Protein AF-A0A838S1T3-F1 (afdb_monomer_lite)

Sequence (198 aa):
MNPYNGIKRSILRTRRLRGAVTAVATTAVLSVAGCDILEVSNPNNVSEEALVNPAAAAPLVNGLVASTTRAIAAILTSYSTASDELIWVGSRDAYNQLDLGGVGDPSNEFVDASFFYVAEARYLANNAIDRLVAFGFEEADADDDEKLLLARAYLYSAVIYTTIADQFDDFAFSNKTIPGENIGPANMVQLYDSAIAY

pLDDT: mean 86.59, std 13.74, range [47.12, 98.56]

Radius of gyration: 29.22 Å; chains: 1; bounding box: 58×73×81 Å

Secondary structure (DSSP, 8-state):
--THHHHHHHHHHHHHHHHHHHHHHHHHHHHHHTTTTT----TT---GGGGGSGGGHHHHHHHHHHHHHHHHHHHHHHHHHHTTT----SS-HHHHHHHTT----TT-HHHHHHHHHHHHHHHHHHHHHHHHHHTTTTSTTS-HHHHHHHHHHHHHHHHHHHHHHHH-S--B---SSSPPPB--GGGTTHHHHHHHH-

Foldseek 3Di:
DDPVVVVVVVVVVVVVVVVVVVVVVVVVVCVVCVPPVPPDDDVPDDDPVVLLDPVCLVVLLVVLVVLLVLLCVQQVLLVCLLPPNDPDDDDQVLSVCSVVNNLPDCVSPSNVVSVVSLLVSLLSLVVSLVSLVSVVLVPPPHDPVSVVSNVSSLQSNLSSLVVCLVRDQWDWNDNVPDTHDICHNVRSVVSNVSSVVD

Structure (mmCIF, N/CA/C/O backbone):
data_AF-A0A838S1T3-F1
#
_entry.id   AF-A0A838S1T3-F1
#
loop_
_atom_site.group_PDB
_atom_site.id
_atom_site.type_symbol
_atom_site.label_atom_id
_atom_site.label_alt_id
_atom_site.label_comp_id
_atom_site.label_asym_id
_atom_site.label_entity_id
_atom_site.label_seq_id
_atom_site.pdbx_PDB_ins_code
_atom_site.Cartn_x
_atom_site.Cartn_y
_atom_site.Cartn_z
_atom_site.occupancy
_atom_site.B_iso_or_equiv
_atom_site.auth_seq_id
_atom_site.auth_comp_id
_atom_site.auth_asym_id
_atom_site.auth_atom_id
_atom_site.pdbx_PDB_model_num
ATOM 1 N N . MET A 1 1 ? -38.173 57.381 -54.378 1.00 52.47 1 MET A N 1
ATOM 2 C CA . MET A 1 1 ? -37.084 56.497 -53.894 1.00 52.47 1 MET A CA 1
ATOM 3 C C . MET A 1 1 ? -36.125 57.331 -53.054 1.00 52.47 1 MET A C 1
ATOM 5 O O . MET A 1 1 ? -35.563 58.275 -53.585 1.00 52.47 1 MET A O 1
ATOM 9 N N . ASN A 1 2 ? -36.013 57.070 -51.747 1.00 47.12 2 ASN A N 1
ATOM 10 C CA . ASN A 1 2 ? -35.237 57.911 -50.825 1.00 47.12 2 ASN A CA 1
ATOM 11 C C . ASN A 1 2 ? -33.738 57.507 -50.835 1.00 47.12 2 ASN A C 1
ATOM 13 O O . ASN A 1 2 ? -33.427 56.392 -50.398 1.00 47.12 2 ASN A O 1
ATOM 17 N N . PRO A 1 3 ? -32.810 58.372 -51.298 1.00 54.97 3 PRO A N 1
ATOM 18 C CA . PRO A 1 3 ? -31.381 58.052 -51.423 1.00 54.97 3 PRO A CA 1
ATOM 19 C C . PRO A 1 3 ? -30.681 57.799 -50.074 1.00 54.97 3 PRO A C 1
ATOM 21 O O . PRO A 1 3 ? -29.617 57.180 -50.034 1.00 54.97 3 PRO A O 1
ATOM 24 N N . TYR A 1 4 ? -31.300 58.171 -48.949 1.00 52.91 4 TYR A N 1
ATOM 25 C CA . TYR A 1 4 ? -30.747 57.944 -47.609 1.00 52.91 4 TYR A CA 1
ATOM 26 C C . TYR A 1 4 ? -30.716 56.469 -47.164 1.00 52.91 4 TYR A C 1
ATOM 28 O O . TYR A 1 4 ? -29.964 56.121 -46.250 1.00 52.91 4 TYR A O 1
ATOM 36 N N . ASN A 1 5 ? -31.480 55.573 -47.802 1.00 53.91 5 ASN A N 1
ATOM 37 C CA . ASN A 1 5 ? -31.531 54.156 -47.411 1.00 53.91 5 ASN A CA 1
ATOM 38 C C . ASN A 1 5 ? -30.347 53.318 -47.935 1.00 53.91 5 ASN A C 1
ATOM 40 O O . ASN A 1 5 ? -29.997 52.310 -47.316 1.00 53.91 5 ASN A O 1
ATOM 44 N N . GLY A 1 6 ? -29.702 53.728 -49.034 1.00 56.56 6 GLY A N 1
ATOM 45 C CA . GLY A 1 6 ? -28.538 53.026 -49.596 1.00 56.56 6 GLY A CA 1
ATOM 46 C C . GLY A 1 6 ? -27.262 53.227 -48.771 1.00 56.56 6 GLY A C 1
ATOM 47 O O . GLY A 1 6 ? -26.536 52.271 -48.496 1.00 56.56 6 GLY A O 1
ATOM 48 N N . ILE A 1 7 ? -27.043 54.455 -48.291 1.00 55.88 7 ILE A N 1
ATOM 49 C CA . ILE A 1 7 ? -25.854 54.844 -47.516 1.00 55.88 7 ILE A CA 1
ATOM 50 C C . ILE A 1 7 ? -25.865 54.194 -46.123 1.00 55.88 7 ILE A C 1
ATOM 52 O O . ILE A 1 7 ? -24.857 53.645 -45.681 1.00 55.88 7 ILE A O 1
ATOM 56 N N . LYS A 1 8 ? -27.024 54.143 -45.448 1.00 51.25 8 LYS A N 1
ATOM 57 C CA . LYS A 1 8 ? -27.145 53.457 -44.147 1.00 51.25 8 LYS A CA 1
ATOM 58 C C . LYS A 1 8 ? -26.853 51.953 -44.252 1.00 51.25 8 LYS A C 1
ATOM 60 O O . LYS A 1 8 ? -26.202 51.398 -43.368 1.00 51.25 8 LYS A O 1
ATOM 65 N N . ARG A 1 9 ? -27.276 51.291 -45.340 1.00 55.03 9 ARG A N 1
ATOM 66 C CA . ARG A 1 9 ? -27.031 49.853 -45.568 1.00 55.03 9 ARG A CA 1
ATOM 67 C C . ARG A 1 9 ? -25.558 49.530 -45.852 1.00 55.03 9 ARG A C 1
ATOM 69 O O . ARG A 1 9 ? -25.090 48.493 -45.382 1.00 55.03 9 ARG A O 1
ATOM 76 N N . SER A 1 10 ? -24.818 50.390 -46.561 1.00 55.53 10 SER A N 1
ATOM 77 C CA . SER A 1 10 ? -23.388 50.153 -46.835 1.00 55.53 10 SER A CA 1
ATOM 78 C C . SER A 1 10 ? -22.515 50.344 -45.586 1.00 55.53 10 SER A C 1
ATOM 80 O O . SER A 1 10 ? -21.636 49.518 -45.331 1.00 55.53 10 SER A O 1
ATOM 82 N N . ILE A 1 11 ? -22.825 51.347 -44.753 1.00 56.28 11 ILE A N 1
ATOM 83 C CA . ILE A 1 11 ? -22.134 51.628 -43.480 1.00 56.28 11 ILE A CA 1
ATOM 84 C C . ILE A 1 11 ? -22.392 50.513 -42.451 1.00 56.28 11 ILE A C 1
ATOM 86 O O . ILE A 1 11 ? -21.481 50.078 -41.745 1.00 56.28 11 ILE A O 1
ATOM 90 N N . LEU A 1 12 ? -23.624 49.990 -42.386 1.00 54.97 12 LEU A N 1
ATOM 91 C CA . LEU A 1 12 ? -23.968 48.852 -41.522 1.00 54.97 12 LEU A CA 1
ATOM 92 C C . LEU A 1 12 ? -23.290 47.546 -41.971 1.00 54.97 12 LEU A C 1
ATOM 94 O O . LEU A 1 12 ? -22.854 46.772 -41.119 1.00 54.97 12 LEU A O 1
ATOM 98 N N . ARG A 1 13 ? -23.144 47.305 -43.284 1.00 56.38 13 ARG A N 1
ATOM 99 C CA . ARG A 1 13 ? -22.403 46.142 -43.814 1.00 56.38 13 ARG A CA 1
ATOM 100 C C . ARG A 1 13 ? -20.909 46.213 -43.504 1.00 56.38 13 ARG A C 1
ATOM 102 O O . ARG A 1 13 ? -20.350 45.223 -43.050 1.00 56.38 13 ARG A O 1
ATOM 109 N N . THR A 1 14 ? -20.274 47.370 -43.685 1.00 56.47 14 THR A N 1
ATOM 110 C CA . THR A 1 14 ? -18.841 47.552 -43.377 1.00 56.47 14 THR A CA 1
ATOM 111 C C . THR A 1 14 ? -18.550 47.467 -41.880 1.00 56.47 14 THR A C 1
ATOM 113 O O . THR A 1 14 ? -17.541 46.879 -41.500 1.00 56.47 14 THR A O 1
ATOM 116 N N . ARG A 1 15 ? -19.445 47.963 -41.010 1.00 56.78 15 ARG A N 1
ATOM 117 C CA . ARG A 1 15 ? -19.331 47.770 -39.552 1.00 56.78 15 ARG A CA 1
ATOM 118 C C . ARG A 1 15 ? -19.502 46.308 -39.126 1.00 56.78 15 ARG A C 1
ATOM 120 O O . ARG A 1 15 ? -18.748 45.855 -38.273 1.00 56.78 15 ARG A O 1
ATOM 127 N N . ARG A 1 16 ? -20.435 45.560 -39.731 1.00 57.25 16 ARG A N 1
ATOM 128 C CA . ARG A 1 16 ? -20.614 44.118 -39.463 1.00 57.25 16 ARG A CA 1
ATOM 129 C C . ARG A 1 16 ? -19.438 43.277 -39.964 1.00 57.25 16 ARG A C 1
ATOM 131 O O . ARG A 1 16 ? -19.004 42.396 -39.236 1.00 57.25 16 ARG A O 1
ATOM 138 N N . LEU A 1 17 ? -18.889 43.576 -41.146 1.00 59.84 17 LEU A N 1
ATOM 139 C CA . LEU A 1 17 ? -17.680 42.904 -41.640 1.00 59.84 17 LEU A CA 1
ATOM 140 C C . LEU A 1 17 ? -16.462 43.207 -40.765 1.00 59.84 17 LEU A C 1
ATOM 142 O O . LEU A 1 17 ? -15.738 42.287 -40.415 1.00 59.84 17 LEU A O 1
ATOM 146 N N . ARG A 1 18 ? -16.252 44.468 -40.365 1.00 59.84 18 ARG A N 1
ATOM 147 C CA . ARG A 1 18 ? -15.157 44.820 -39.449 1.00 59.84 18 ARG A CA 1
ATOM 148 C C . ARG A 1 18 ? -15.307 44.124 -38.097 1.00 59.84 18 ARG A C 1
ATOM 150 O O . ARG A 1 18 ? -14.347 43.523 -37.647 1.00 59.84 18 ARG A O 1
ATOM 157 N N . GLY A 1 19 ? -16.507 44.120 -37.510 1.00 60.25 19 GLY A N 1
ATOM 158 C CA . GLY A 1 19 ? -16.774 43.412 -36.254 1.00 60.25 19 GLY A CA 1
ATOM 159 C C . GLY A 1 19 ? -16.564 41.897 -36.349 1.00 60.25 19 GLY A C 1
ATOM 160 O O . GLY A 1 19 ? -15.980 41.314 -35.445 1.00 60.25 19 GLY A O 1
ATOM 161 N N . ALA A 1 20 ? -16.970 41.270 -37.458 1.00 63.12 20 ALA A N 1
ATOM 162 C CA . ALA A 1 20 ? -16.739 39.845 -37.695 1.00 63.12 20 ALA A CA 1
ATOM 163 C C . ALA A 1 20 ? -15.247 39.522 -37.882 1.00 63.12 20 ALA A C 1
ATOM 165 O O . ALA A 1 20 ? -14.764 38.546 -37.322 1.00 63.12 20 ALA A O 1
ATOM 166 N N . VAL A 1 21 ? -14.500 40.361 -38.606 1.00 68.88 21 VAL A N 1
ATOM 167 C CA . VAL A 1 21 ? -13.049 40.192 -38.792 1.00 68.88 21 VAL A CA 1
ATOM 168 C C . VAL A 1 21 ? -12.298 40.372 -37.474 1.00 68.88 21 VAL A C 1
ATOM 170 O O . VAL A 1 21 ? -11.415 39.577 -37.174 1.00 68.88 21 VAL A O 1
ATOM 173 N N . THR A 1 22 ? -12.661 41.366 -36.657 1.00 67.69 22 THR A N 1
ATOM 174 C CA . THR A 1 22 ? -12.046 41.552 -35.336 1.00 67.69 22 THR A CA 1
ATOM 175 C C . THR A 1 22 ? -12.384 40.394 -34.400 1.00 67.69 22 THR A C 1
ATOM 177 O O . THR A 1 22 ? -11.491 39.902 -33.728 1.00 67.69 22 THR A O 1
ATOM 180 N N . ALA A 1 23 ? -13.627 39.900 -34.399 1.00 68.38 23 ALA A N 1
ATOM 181 C CA . ALA A 1 23 ? -14.009 38.744 -33.589 1.00 68.38 23 ALA A CA 1
ATOM 182 C C . ALA A 1 23 ? -13.232 37.480 -33.990 1.00 68.38 23 ALA A C 1
ATOM 184 O O . ALA A 1 23 ? -12.642 36.840 -33.129 1.00 68.38 23 ALA A O 1
ATOM 185 N N . VAL A 1 24 ? -13.155 37.169 -35.289 1.00 71.94 24 VAL A N 1
ATOM 186 C CA . VAL A 1 24 ? -12.403 36.008 -35.794 1.00 71.94 24 VAL A CA 1
ATOM 187 C C . VAL A 1 24 ? -10.910 36.133 -35.486 1.00 71.94 24 VAL A C 1
ATOM 189 O O . VAL A 1 24 ? -10.297 35.156 -35.069 1.00 71.94 24 VAL A O 1
ATOM 192 N N . ALA A 1 25 ? -10.328 37.326 -35.632 1.00 70.62 25 ALA A N 1
ATOM 193 C CA . ALA A 1 25 ? -8.924 37.560 -35.305 1.00 70.62 25 ALA A CA 1
ATOM 194 C C . ALA A 1 25 ? -8.645 37.391 -33.803 1.00 70.62 25 ALA A C 1
ATOM 196 O O . ALA A 1 25 ? -7.676 36.733 -33.439 1.00 70.62 25 ALA A O 1
ATOM 197 N N . THR A 1 26 ? -9.504 37.917 -32.926 1.00 68.75 26 THR A N 1
ATOM 198 C CA . THR A 1 26 ? -9.345 37.755 -31.473 1.00 68.75 26 THR A CA 1
ATOM 199 C C . THR A 1 26 ? -9.515 36.297 -31.046 1.00 68.75 26 THR A C 1
ATOM 201 O O . THR A 1 26 ? -8.733 35.814 -30.232 1.00 68.75 26 THR A O 1
ATOM 204 N N . THR A 1 27 ? -10.481 35.567 -31.615 1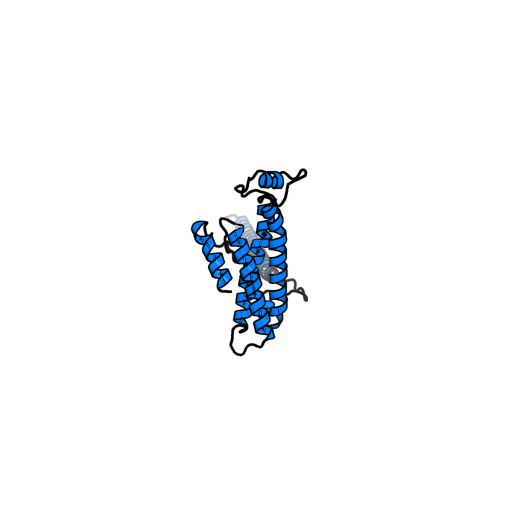.00 67.50 27 THR A N 1
ATOM 205 C CA . THR A 1 27 ? -10.652 34.132 -31.339 1.00 67.50 27 THR A CA 1
ATOM 206 C C . THR A 1 27 ? -9.445 33.330 -31.820 1.00 67.50 27 THR A C 1
ATOM 208 O O . THR A 1 27 ? -8.953 32.507 -31.060 1.00 67.50 27 THR A O 1
ATOM 211 N N . ALA A 1 28 ? -8.918 33.621 -33.015 1.00 67.62 28 ALA A N 1
ATOM 212 C CA . ALA A 1 28 ? -7.729 32.961 -33.555 1.00 67.62 28 ALA A CA 1
ATOM 213 C C . ALA A 1 28 ? -6.481 33.203 -32.686 1.00 67.62 28 ALA A C 1
ATOM 215 O O . ALA A 1 28 ? -5.744 32.265 -32.385 1.00 67.62 28 ALA A O 1
ATOM 216 N N . VAL A 1 29 ? -6.270 34.443 -32.230 1.00 67.56 29 VAL A N 1
ATOM 217 C CA . VAL A 1 29 ? -5.150 34.802 -31.344 1.00 67.56 29 VAL A CA 1
ATOM 218 C C . VAL A 1 29 ? -5.277 34.116 -29.980 1.00 67.56 29 VAL A C 1
ATOM 220 O O . VAL A 1 29 ? -4.286 33.591 -29.483 1.00 67.56 29 VAL A O 1
ATOM 223 N N . LEU A 1 30 ? -6.481 34.046 -29.400 1.00 64.56 30 LEU A N 1
ATOM 224 C CA . LEU A 1 30 ? -6.711 33.343 -28.131 1.00 64.56 30 LEU A CA 1
ATOM 225 C C . LEU A 1 30 ? -6.548 31.821 -28.260 1.00 64.56 30 LEU A C 1
ATOM 227 O O . LEU A 1 30 ? -6.018 31.196 -27.347 1.00 64.56 30 LEU A O 1
ATOM 231 N N . SER A 1 31 ? -6.940 31.224 -29.390 1.00 65.31 31 SER A N 1
ATOM 232 C CA . SER A 1 31 ? -6.737 29.788 -29.630 1.00 65.31 31 SER A CA 1
ATOM 233 C C . SER A 1 31 ? -5.271 29.411 -29.861 1.00 65.31 31 SER A C 1
ATOM 235 O O . SER A 1 31 ? -4.867 28.319 -29.478 1.00 65.31 31 SER A O 1
ATOM 237 N N . VAL A 1 32 ? -4.458 30.304 -30.441 1.00 64.94 32 VAL A N 1
ATOM 238 C CA . VAL A 1 32 ? -3.021 30.050 -30.664 1.00 64.94 32 VAL A CA 1
ATOM 239 C C . VAL A 1 32 ? -2.193 30.356 -29.411 1.00 64.94 32 VAL A C 1
ATOM 241 O O . VAL A 1 32 ? -1.258 29.626 -29.112 1.00 64.94 32 VAL A O 1
ATOM 244 N N . ALA A 1 33 ? -2.555 31.381 -28.632 1.00 61.91 33 ALA A N 1
ATOM 245 C CA . ALA A 1 33 ?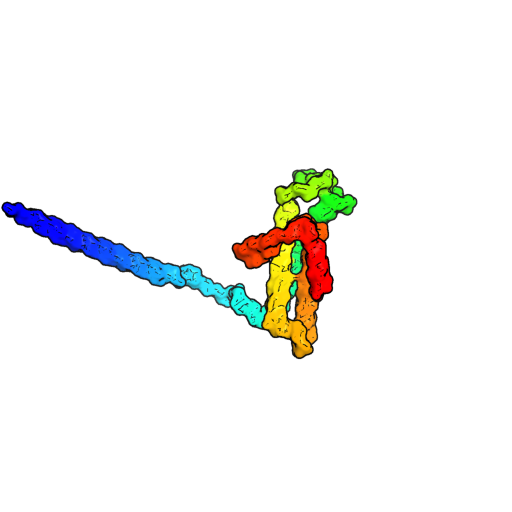 -1.863 31.709 -27.382 1.00 61.91 33 ALA A CA 1
ATOM 246 C C . ALA A 1 33 ? -2.192 30.747 -26.222 1.00 61.91 33 ALA A C 1
ATOM 248 O O . ALA A 1 33 ? -1.444 30.684 -25.252 1.00 61.91 33 ALA A O 1
ATOM 249 N N . GLY A 1 34 ? -3.303 30.007 -26.301 1.00 59.28 34 GLY A N 1
ATOM 250 C CA . GLY A 1 34 ? -3.745 29.102 -25.237 1.00 59.28 34 GLY A CA 1
ATOM 251 C C . GLY A 1 34 ? -3.003 27.765 -25.153 1.00 59.28 34 GLY A C 1
ATOM 252 O O . GLY A 1 34 ? -3.148 27.086 -24.144 1.00 59.28 34 GLY A O 1
ATOM 253 N N . CYS A 1 35 ? -2.229 27.379 -26.174 1.00 65.69 35 CYS A N 1
ATOM 254 C CA . CYS A 1 35 ? -1.599 26.052 -26.212 1.00 65.69 35 CYS A CA 1
ATOM 255 C C . CYS A 1 35 ? -0.277 25.957 -25.432 1.00 65.69 35 CYS A C 1
ATOM 257 O O . CYS A 1 35 ? 0.133 24.850 -25.130 1.00 65.69 35 CYS A O 1
ATOM 259 N N . ASP A 1 36 ? 0.364 27.081 -25.090 1.00 64.38 36 ASP A N 1
ATOM 260 C CA . ASP A 1 36 ? 1.735 27.081 -24.534 1.00 64.38 36 ASP A CA 1
ATOM 261 C C . ASP A 1 36 ? 1.906 28.034 -23.328 1.00 64.38 36 ASP A C 1
ATOM 263 O O . ASP A 1 36 ? 2.921 28.047 -22.642 1.00 64.38 36 ASP A O 1
ATOM 267 N N . ILE A 1 37 ? 0.898 28.864 -23.019 1.00 67.12 37 ILE A N 1
ATOM 268 C CA . ILE A 1 37 ? 0.991 29.869 -21.939 1.00 67.12 37 ILE A CA 1
ATOM 269 C C . ILE A 1 37 ? 0.925 29.260 -20.527 1.00 67.12 37 ILE A C 1
ATOM 271 O O . ILE A 1 37 ? 1.267 29.929 -19.553 1.00 67.12 37 ILE A O 1
ATOM 275 N N . LEU A 1 38 ? 0.466 28.010 -20.414 1.00 71.56 38 LEU A N 1
ATOM 276 C CA . LEU A 1 38 ? 0.369 27.270 -19.152 1.00 71.56 38 LEU A CA 1
ATOM 277 C C . LEU A 1 38 ? 1.385 26.120 -19.051 1.00 71.56 38 LEU A C 1
ATOM 279 O O . LEU A 1 38 ? 1.471 25.497 -17.993 1.00 71.56 38 LEU A O 1
ATOM 283 N N . GLU A 1 39 ? 2.169 25.850 -20.101 1.00 68.69 39 GLU A N 1
ATOM 284 C CA . GLU A 1 39 ? 3.244 24.857 -20.053 1.00 68.69 39 GLU A CA 1
ATOM 285 C C . GLU A 1 39 ? 4.488 25.475 -19.404 1.00 68.69 39 GLU A C 1
ATOM 287 O O . GLU A 1 39 ? 5.356 26.075 -20.036 1.00 68.69 39 GLU A O 1
ATOM 292 N N . VAL A 1 40 ? 4.563 25.366 -18.078 1.00 72.94 40 VAL A N 1
ATOM 293 C CA . VAL A 1 40 ? 5.727 25.814 -17.310 1.00 72.94 40 VAL A CA 1
ATOM 294 C C . VAL A 1 40 ? 6.715 24.658 -17.191 1.00 72.94 40 VAL A C 1
ATOM 296 O O . VAL A 1 40 ? 6.498 23.713 -16.433 1.00 72.94 40 VAL A O 1
ATOM 299 N N . SER A 1 41 ? 7.835 24.748 -17.910 1.00 74.00 41 SER A N 1
ATOM 300 C CA . SER A 1 41 ? 8.937 23.790 -17.789 1.00 74.00 41 SER A CA 1
ATOM 301 C C . SER A 1 41 ? 9.641 23.960 -16.441 1.00 74.00 41 SER A C 1
ATOM 303 O O . SER A 1 41 ? 10.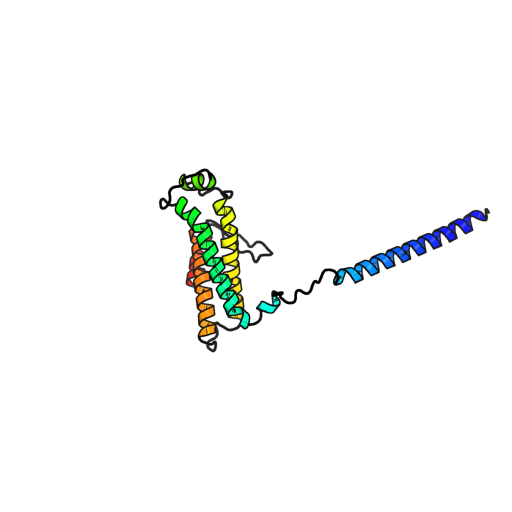501 24.828 -16.279 1.00 74.00 4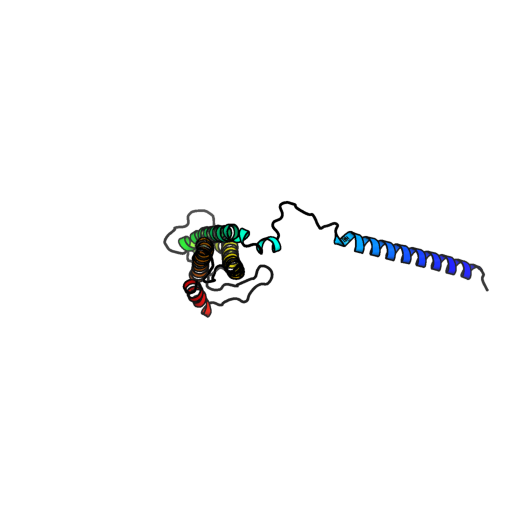1 SER A O 1
ATOM 305 N N . ASN A 1 42 ? 9.303 23.115 -15.468 1.00 74.94 42 ASN A N 1
ATOM 306 C CA . ASN A 1 42 ? 10.101 22.961 -14.258 1.00 74.94 42 ASN A CA 1
ATOM 307 C C . ASN A 1 42 ? 11.306 22.047 -14.572 1.00 74.94 42 ASN A C 1
ATOM 309 O O . ASN A 1 42 ? 11.106 20.855 -14.805 1.00 74.94 42 ASN A O 1
ATOM 313 N N . PRO A 1 43 ? 12.552 22.557 -14.555 1.00 75.12 43 PRO A N 1
ATOM 314 C CA . PRO A 1 43 ? 13.738 21.759 -14.878 1.00 75.12 43 PRO A CA 1
ATOM 315 C C . PRO A 1 43 ? 14.010 20.623 -13.877 1.00 75.12 43 PRO A C 1
ATOM 317 O O . PRO A 1 43 ? 14.770 19.716 -14.193 1.00 75.12 43 PRO A O 1
ATOM 320 N N . ASN A 1 44 ? 13.384 20.651 -12.696 1.00 77.88 44 ASN A N 1
ATOM 321 C CA . ASN A 1 44 ? 13.446 19.584 -11.694 1.00 77.88 44 ASN A CA 1
ATOM 322 C C . ASN A 1 44 ? 12.165 18.730 -11.669 1.00 77.88 44 ASN A C 1
ATOM 324 O O . ASN A 1 44 ? 11.894 18.058 -10.673 1.00 77.88 44 ASN A O 1
ATOM 328 N N . ASN A 1 45 ? 11.328 18.800 -12.709 1.00 80.56 45 ASN A N 1
ATOM 329 C CA . ASN A 1 45 ? 10.125 17.985 -12.781 1.00 80.56 45 ASN A CA 1
ATOM 330 C C . ASN A 1 45 ? 10.494 16.530 -13.071 1.00 80.56 45 ASN A C 1
ATOM 332 O O . ASN A 1 45 ? 11.143 16.240 -14.073 1.00 80.56 45 ASN A O 1
ATOM 336 N N . VAL A 1 46 ? 10.033 15.617 -12.223 1.00 80.62 46 VAL A N 1
ATOM 337 C CA . VAL A 1 46 ? 10.056 14.185 -12.523 1.00 80.62 46 VAL A CA 1
ATOM 338 C C . VAL A 1 46 ? 8.691 13.853 -13.105 1.00 80.62 46 VAL A C 1
ATOM 340 O O . VAL A 1 46 ? 7.710 13.762 -12.370 1.00 80.62 46 VAL A O 1
ATOM 343 N N . SER A 1 47 ? 8.617 13.766 -14.431 1.00 83.88 47 SER A N 1
ATOM 344 C CA . SER A 1 47 ? 7.377 13.418 -15.121 1.00 83.88 47 SER A CA 1
ATOM 345 C C . SER A 1 47 ? 7.124 11.907 -15.078 1.00 83.88 47 SER A C 1
ATOM 347 O O . SER A 1 47 ? 8.034 11.121 -14.804 1.00 83.88 47 SER A O 1
ATOM 349 N N . GLU A 1 48 ? 5.892 11.481 -15.361 1.00 83.12 48 GLU A N 1
ATOM 350 C CA . GLU A 1 48 ? 5.531 10.055 -15.378 1.00 83.12 48 GLU A CA 1
ATOM 351 C C . GLU A 1 48 ? 6.335 9.286 -16.442 1.00 83.12 48 GLU A C 1
ATOM 353 O O . GLU A 1 48 ? 6.690 8.121 -16.253 1.00 83.12 48 GLU A O 1
ATOM 358 N N . GLU A 1 49 ? 6.690 9.959 -17.540 1.00 83.81 49 GLU A N 1
ATOM 359 C CA . GLU A 1 49 ? 7.535 9.416 -18.603 1.00 83.81 49 GLU A CA 1
ATOM 360 C C . GLU A 1 49 ? 8.974 9.198 -18.128 1.00 83.81 49 GLU A C 1
ATOM 362 O O . GLU A 1 49 ? 9.625 8.265 -18.582 1.00 83.81 49 GLU A O 1
ATOM 367 N N . ALA A 1 50 ? 9.482 9.997 -17.184 1.00 82.19 50 ALA A N 1
ATOM 368 C CA . ALA A 1 50 ? 10.813 9.779 -16.616 1.00 82.19 50 ALA A CA 1
ATOM 369 C C . ALA A 1 50 ? 10.890 8.475 -15.797 1.00 82.19 50 ALA A C 1
ATOM 371 O O . ALA A 1 50 ? 11.973 7.916 -15.619 1.00 82.19 50 ALA A O 1
ATOM 372 N N . LEU A 1 51 ? 9.744 7.958 -15.341 1.00 84.75 51 LEU A N 1
ATOM 373 C CA . LEU A 1 51 ? 9.647 6.721 -14.566 1.00 84.75 51 LEU A CA 1
ATOM 374 C C . LEU A 1 51 ? 9.699 5.449 -15.431 1.00 84.75 51 LEU A C 1
ATOM 376 O O . LEU A 1 51 ? 9.558 4.359 -14.886 1.00 84.75 51 LEU A O 1
ATOM 380 N N . VAL A 1 52 ? 9.878 5.552 -16.755 1.00 90.00 52 VAL A N 1
ATOM 381 C CA . VAL A 1 52 ? 10.112 4.385 -17.639 1.00 90.00 52 VAL A CA 1
ATOM 382 C C . VAL A 1 52 ? 11.589 3.973 -17.708 1.00 90.00 52 VAL A C 1
ATOM 384 O O . VAL A 1 52 ? 11.941 3.035 -18.416 1.00 90.00 52 VAL A O 1
ATOM 387 N N . ASN A 1 53 ? 12.468 4.682 -16.998 1.00 90.44 53 ASN A N 1
ATOM 388 C CA . ASN A 1 53 ? 13.888 4.366 -16.914 1.00 90.44 53 ASN A CA 1
ATOM 389 C C . ASN A 1 53 ? 14.157 3.415 -15.727 1.00 90.44 53 ASN A C 1
ATOM 391 O O . ASN A 1 53 ? 13.781 3.771 -14.605 1.00 90.44 53 ASN A O 1
ATOM 395 N N . PRO A 1 54 ? 14.875 2.287 -15.915 1.00 93.25 54 PRO A N 1
ATOM 396 C CA . PRO A 1 54 ? 15.258 1.381 -14.826 1.00 93.25 54 PRO A CA 1
ATOM 397 C C . PRO A 1 54 ? 15.983 2.057 -13.651 1.00 93.25 54 PRO A C 1
ATOM 399 O O . PRO A 1 54 ? 15.847 1.627 -12.508 1.00 93.25 54 PRO A O 1
ATOM 402 N N . ALA A 1 55 ? 16.673 3.182 -13.876 1.00 91.94 55 ALA A N 1
ATOM 403 C CA . ALA A 1 55 ? 17.290 3.978 -12.810 1.00 91.94 55 ALA A CA 1
ATOM 404 C C . ALA A 1 55 ? 16.281 4.501 -11.760 1.00 91.94 55 ALA A C 1
ATOM 406 O O . ALA A 1 55 ? 16.673 4.868 -10.651 1.00 91.94 55 ALA A O 1
ATOM 407 N N . ALA A 1 56 ? 14.984 4.533 -12.084 1.00 93.25 56 ALA A N 1
ATOM 408 C CA . ALA A 1 56 ? 13.917 4.899 -11.158 1.00 93.25 56 ALA A CA 1
ATOM 409 C C . ALA A 1 56 ? 13.503 3.755 -10.212 1.00 93.25 56 ALA A C 1
ATOM 411 O O . ALA A 1 56 ? 12.790 4.018 -9.243 1.00 93.25 56 ALA A O 1
ATOM 412 N N . ALA A 1 57 ? 13.948 2.512 -10.439 1.00 96.00 57 ALA A N 1
ATOM 413 C CA . ALA A 1 57 ? 13.488 1.343 -9.687 1.00 96.00 57 ALA A CA 1
ATOM 414 C C . ALA A 1 57 ? 13.742 1.465 -8.176 1.00 96.00 57 ALA A C 1
ATOM 416 O O . ALA A 1 57 ? 12.815 1.329 -7.378 1.00 96.00 57 ALA A O 1
ATOM 417 N N . ALA A 1 58 ? 14.967 1.799 -7.758 1.00 96.69 58 ALA A N 1
ATOM 418 C CA . ALA A 1 58 ? 15.285 1.927 -6.334 1.00 96.69 58 ALA A CA 1
ATOM 419 C C . ALA A 1 58 ? 14.476 3.042 -5.625 1.00 96.69 58 ALA A C 1
ATOM 421 O O . ALA A 1 58 ? 13.902 2.774 -4.564 1.00 96.69 58 ALA A O 1
ATOM 422 N N . PRO A 1 59 ? 14.357 4.269 -6.174 1.00 95.50 59 PRO A N 1
ATOM 423 C CA . PRO A 1 59 ? 13.438 5.278 -5.646 1.00 95.50 59 PRO A CA 1
ATOM 424 C C . PRO A 1 59 ? 11.973 4.827 -5.579 1.00 95.50 59 PRO A C 1
ATOM 426 O O . PRO A 1 59 ? 11.318 5.097 -4.573 1.00 95.50 59 PRO A O 1
ATOM 429 N N . LEU A 1 60 ? 11.467 4.120 -6.598 1.00 95.94 60 LEU A N 1
ATOM 430 C CA . LEU A 1 60 ? 10.092 3.603 -6.621 1.00 95.94 60 LEU A CA 1
ATOM 431 C C . LEU A 1 60 ? 9.848 2.609 -5.480 1.00 95.94 60 LEU A C 1
ATOM 433 O O . LEU A 1 60 ? 8.898 2.773 -4.714 1.00 95.94 60 LEU A O 1
ATOM 437 N N . VAL A 1 61 ? 10.743 1.632 -5.310 1.00 98.06 61 VAL A N 1
ATOM 438 C CA . VAL A 1 61 ? 10.651 0.637 -4.229 1.00 98.06 61 VAL A CA 1
ATOM 439 C C . VAL A 1 61 ? 10.763 1.303 -2.858 1.00 98.06 61 VAL A C 1
ATOM 441 O O . VAL A 1 61 ? 10.000 0.984 -1.950 1.00 98.06 61 VAL A O 1
ATOM 444 N N . ASN A 1 62 ? 11.658 2.278 -2.686 1.00 98.00 62 ASN A N 1
ATOM 445 C CA . ASN A 1 62 ? 11.750 3.024 -1.428 1.00 98.00 62 ASN A CA 1
ATOM 446 C C . ASN A 1 62 ? 10.484 3.853 -1.147 1.00 98.00 62 ASN A C 1
ATOM 448 O O . ASN A 1 62 ? 10.058 3.942 0.005 1.00 98.00 62 ASN A O 1
ATOM 452 N N . GLY A 1 63 ? 9.857 4.415 -2.184 1.00 97.44 63 GLY A N 1
ATOM 453 C CA . GLY A 1 63 ? 8.562 5.088 -2.083 1.00 97.44 63 GLY A CA 1
ATOM 454 C C . GLY A 1 63 ? 7.450 4.140 -1.632 1.00 97.44 63 GLY A C 1
ATOM 455 O O . GLY A 1 63 ? 6.703 4.471 -0.712 1.00 97.44 63 GLY A O 1
ATOM 456 N N . LEU A 1 64 ? 7.390 2.931 -2.200 1.00 98.31 64 LEU A N 1
ATOM 457 C CA . LEU A 1 64 ? 6.468 1.876 -1.769 1.00 98.31 64 LEU A CA 1
ATOM 458 C C . LEU A 1 64 ? 6.676 1.506 -0.293 1.00 98.31 64 LEU A C 1
ATOM 460 O O . LEU A 1 64 ? 5.716 1.461 0.476 1.00 98.31 64 LEU A O 1
ATOM 464 N N . VAL A 1 65 ? 7.924 1.289 0.125 1.00 98.38 65 VAL A N 1
ATOM 465 C CA . VAL A 1 65 ? 8.270 0.958 1.517 1.00 98.38 65 VAL A CA 1
ATOM 466 C C . VAL A 1 65 ? 7.806 2.056 2.474 1.00 98.38 65 VAL A C 1
ATOM 468 O O . VAL A 1 65 ? 7.174 1.772 3.495 1.00 98.38 65 VAL A O 1
ATOM 471 N N . ALA A 1 66 ? 8.095 3.316 2.143 1.00 98.50 66 ALA A N 1
ATOM 472 C CA . ALA A 1 66 ? 7.712 4.461 2.959 1.00 98.50 66 ALA A CA 1
ATOM 473 C C . ALA A 1 66 ? 6.185 4.605 3.051 1.00 98.50 66 ALA A C 1
ATOM 475 O O . ALA A 1 66 ? 5.646 4.777 4.145 1.00 98.50 66 ALA A O 1
ATOM 476 N N . SER A 1 67 ? 5.480 4.481 1.924 1.00 98.31 67 SER A N 1
ATOM 477 C CA . SER A 1 67 ? 4.019 4.571 1.891 1.00 98.31 67 SER A CA 1
ATOM 478 C C . SER A 1 67 ? 3.346 3.426 2.635 1.00 98.31 67 SER A C 1
ATOM 480 O O . SER A 1 67 ? 2.430 3.683 3.408 1.00 98.31 67 SER A O 1
ATOM 482 N N . THR A 1 68 ? 3.844 2.197 2.497 1.00 98.25 68 THR A N 1
ATOM 483 C CA . THR A 1 68 ? 3.337 1.035 3.245 1.00 98.25 68 THR A CA 1
ATOM 484 C C . THR A 1 68 ? 3.535 1.218 4.746 1.00 98.25 68 THR A C 1
ATOM 486 O O . THR A 1 68 ? 2.603 1.045 5.524 1.00 98.25 68 THR A O 1
ATOM 489 N N . THR A 1 69 ? 4.723 1.662 5.166 1.00 97.88 69 THR A N 1
ATOM 490 C CA . THR A 1 69 ? 5.013 1.919 6.586 1.00 97.88 69 THR A CA 1
ATOM 491 C C . THR A 1 69 ? 4.093 3.001 7.158 1.00 97.88 69 THR A C 1
ATOM 493 O O . THR A 1 69 ? 3.566 2.851 8.258 1.00 97.88 69 THR A O 1
ATOM 496 N N . ARG A 1 70 ? 3.854 4.079 6.401 1.00 97.62 70 ARG A N 1
ATOM 497 C CA . ARG A 1 70 ? 2.925 5.149 6.788 1.00 97.62 70 ARG A CA 1
ATOM 498 C C . ARG A 1 70 ? 1.479 4.658 6.864 1.00 97.62 70 ARG A C 1
ATOM 500 O O . ARG A 1 70 ? 0.783 5.037 7.798 1.00 97.62 70 ARG A O 1
ATOM 507 N N . ALA A 1 71 ? 1.041 3.828 5.918 1.00 97.19 71 ALA A N 1
ATOM 508 C CA . ALA A 1 71 ? -0.301 3.252 5.914 1.00 97.19 71 ALA A CA 1
ATOM 509 C C . ALA A 1 71 ? -0.556 2.410 7.169 1.00 97.19 71 ALA A C 1
ATOM 511 O O . ALA A 1 71 ? -1.549 2.630 7.859 1.00 97.19 71 ALA A O 1
ATOM 512 N N . ILE A 1 72 ? 0.382 1.520 7.508 1.00 96.56 72 ILE A N 1
ATOM 513 C CA . ILE A 1 72 ? 0.301 0.693 8.718 1.00 96.56 72 ILE A CA 1
ATOM 514 C C . ILE A 1 72 ? 0.291 1.579 9.962 1.00 96.56 72 ILE A C 1
ATOM 516 O O . ILE A 1 72 ? -0.581 1.431 10.809 1.00 96.56 72 ILE A O 1
ATOM 520 N N . ALA A 1 73 ? 1.215 2.538 10.063 1.00 94.81 73 ALA A N 1
ATOM 521 C CA . ALA A 1 73 ? 1.277 3.434 11.215 1.00 94.81 73 ALA A CA 1
ATOM 522 C C . ALA A 1 73 ? -0.016 4.249 11.406 1.00 94.81 73 ALA A C 1
ATOM 524 O O . ALA A 1 73 ? -0.413 4.501 12.543 1.00 94.81 73 ALA A O 1
ATOM 525 N N . ALA A 1 74 ? -0.670 4.650 10.312 1.00 93.75 74 ALA A N 1
ATOM 526 C CA . ALA A 1 74 ? -1.932 5.377 10.360 1.00 93.75 74 ALA A CA 1
ATOM 527 C C . ALA A 1 74 ? -3.085 4.491 10.859 1.00 93.75 74 ALA A C 1
ATOM 529 O O . ALA A 1 74 ? -3.787 4.881 11.790 1.00 93.75 74 ALA A O 1
ATOM 530 N N . ILE A 1 75 ? -3.254 3.291 10.288 1.00 93.38 75 ILE A N 1
ATOM 531 C CA . ILE A 1 75 ? -4.408 2.432 10.599 1.00 93.38 75 ILE A CA 1
ATOM 532 C C . ILE A 1 75 ? -4.268 1.685 11.932 1.00 93.38 75 ILE A C 1
ATOM 534 O O . ILE A 1 75 ? -5.268 1.435 12.605 1.00 93.38 75 ILE A O 1
ATOM 538 N N . LEU A 1 76 ? -3.034 1.388 12.359 1.00 92.25 76 LEU A N 1
ATOM 539 C CA . LEU A 1 76 ? -2.762 0.568 13.541 1.00 92.25 76 LEU A CA 1
ATOM 540 C C . LEU A 1 76 ? -3.371 1.152 14.818 1.00 92.25 76 LEU A C 1
ATOM 542 O O . LEU A 1 76 ? -3.841 0.401 15.657 1.00 92.25 76 LEU A O 1
ATOM 546 N N . THR A 1 77 ? -3.414 2.478 14.969 1.00 89.69 77 THR A N 1
ATOM 547 C CA . THR A 1 77 ? -3.987 3.084 16.186 1.00 89.69 77 THR A CA 1
ATOM 548 C C . THR A 1 77 ? -5.493 2.840 16.276 1.00 89.69 77 THR A C 1
ATOM 550 O O . THR A 1 77 ? -5.995 2.506 17.348 1.00 89.69 77 THR A O 1
ATOM 553 N N . SER A 1 78 ? -6.213 2.973 15.158 1.00 90.12 78 SER A N 1
ATOM 554 C CA . SER A 1 78 ? -7.653 2.699 15.093 1.00 90.12 78 SER A CA 1
ATOM 555 C C . SER A 1 78 ? -7.938 1.226 15.379 1.00 90.12 78 SER A C 1
ATOM 557 O O . SER A 1 78 ? -8.798 0.922 16.201 1.00 90.12 78 SER A O 1
ATOM 559 N N . TYR A 1 79 ? -7.158 0.328 14.770 1.00 89.44 79 TYR A N 1
ATOM 560 C CA . TYR A 1 79 ? -7.247 -1.110 15.016 1.00 89.44 79 TYR A CA 1
ATOM 561 C C . TYR A 1 79 ? -6.975 -1.464 16.476 1.00 89.44 79 TYR A C 1
ATOM 563 O O . TYR A 1 79 ? -7.806 -2.095 17.121 1.00 89.44 79 TYR A O 1
ATOM 571 N N . SER A 1 80 ? -5.855 -0.989 17.025 1.00 91.81 80 SER A N 1
ATOM 572 C CA . SER A 1 80 ? -5.455 -1.293 18.396 1.00 91.81 80 SER A CA 1
ATOM 573 C C . SER A 1 80 ? -6.394 -0.687 19.443 1.00 91.81 80 SER A C 1
ATOM 575 O O . SER A 1 80 ? -6.436 -1.193 20.554 1.00 91.81 80 SER A O 1
ATOM 577 N N . THR A 1 81 ? -7.147 0.370 19.110 1.00 92.12 81 THR A N 1
ATOM 578 C CA . THR A 1 81 ? -8.212 0.929 19.973 1.00 92.12 81 THR A CA 1
ATOM 579 C C . THR A 1 81 ? -9.506 0.117 19.887 1.00 92.12 81 THR A C 1
ATOM 581 O O . THR A 1 81 ? -10.242 0.032 20.861 1.00 92.12 81 THR A O 1
ATOM 584 N N . ALA A 1 82 ? -9.807 -0.463 18.721 1.00 90.69 82 ALA A N 1
ATOM 585 C CA . ALA A 1 82 ? -10.958 -1.348 18.550 1.00 90.69 82 ALA A CA 1
ATOM 586 C C . ALA A 1 82 ? -10.712 -2.747 19.147 1.00 90.69 82 ALA A C 1
ATOM 588 O O . ALA A 1 82 ? -11.650 -3.407 19.593 1.00 90.69 82 ALA A O 1
ATOM 589 N N . SER A 1 83 ? -9.457 -3.204 19.156 1.00 87.88 83 SER A N 1
ATOM 590 C CA . SER A 1 83 ? -9.007 -4.329 19.975 1.00 87.88 83 SER A CA 1
ATOM 591 C C . SER A 1 83 ? -8.791 -3.871 21.417 1.00 87.88 83 SER A C 1
ATOM 593 O O . SER A 1 83 ? -8.486 -2.714 21.666 1.00 87.88 83 SER A O 1
ATOM 595 N N . ASP A 1 84 ? -8.847 -4.771 22.383 1.00 85.69 84 ASP A N 1
ATOM 596 C CA . ASP A 1 84 ? -8.592 -4.486 23.799 1.00 85.69 84 ASP A CA 1
ATOM 597 C C . ASP A 1 84 ? -7.106 -4.206 24.141 1.00 85.69 84 ASP A C 1
ATOM 599 O O . ASP A 1 84 ? -6.705 -4.267 25.306 1.00 85.69 84 ASP A O 1
ATOM 603 N N . GLU A 1 85 ? -6.273 -3.889 23.142 1.00 90.50 85 GLU A N 1
ATOM 604 C CA . GLU A 1 85 ? -4.848 -3.569 23.291 1.00 90.50 85 GLU A CA 1
ATOM 605 C C . GLU A 1 85 ? -4.603 -2.156 23.836 1.00 90.50 85 GLU A C 1
ATOM 607 O O . GLU A 1 85 ? -3.641 -1.930 24.579 1.00 90.50 85 GLU A O 1
ATOM 612 N N . LEU A 1 86 ? -5.452 -1.197 23.463 1.00 91.19 86 LEU A N 1
ATOM 613 C CA . LEU A 1 86 ? -5.391 0.191 23.908 1.00 91.19 86 LEU A CA 1
ATOM 614 C C . LEU A 1 86 ? -6.703 0.584 24.582 1.00 91.19 86 LEU A C 1
ATOM 616 O O . LEU A 1 86 ? -7.762 0.061 24.267 1.00 91.19 86 LEU A O 1
ATOM 620 N N . ILE A 1 87 ? -6.617 1.541 25.504 1.00 90.88 87 ILE A N 1
ATOM 621 C CA . ILE A 1 87 ? -7.787 2.176 26.115 1.00 90.88 87 ILE A CA 1
ATOM 622 C C . ILE A 1 87 ? -7.778 3.638 25.702 1.00 90.88 87 ILE A C 1
ATOM 624 O O . ILE A 1 87 ? -6.775 4.340 25.889 1.00 90.88 87 ILE A O 1
ATOM 628 N N . TRP A 1 88 ? -8.896 4.114 25.166 1.00 91.62 88 TRP A N 1
ATOM 629 C CA . TRP A 1 88 ? -9.027 5.518 24.817 1.00 91.62 88 TRP A CA 1
ATOM 630 C C . TRP A 1 88 ? -9.118 6.414 26.061 1.00 91.62 88 TRP A C 1
ATOM 632 O O . TRP A 1 88 ? -9.899 6.194 26.985 1.00 91.62 88 TRP A O 1
ATOM 642 N N . VAL A 1 89 ? -8.337 7.497 26.058 1.00 92.12 89 VAL A N 1
ATOM 643 C CA . VAL A 1 89 ? -8.425 8.577 27.047 1.00 92.12 89 VAL A CA 1
ATOM 644 C C . VAL A 1 89 ? -8.318 9.914 26.324 1.00 92.12 89 VAL A C 1
ATOM 646 O O . VAL A 1 89 ? -7.311 10.196 25.674 1.00 92.12 89 VAL A O 1
ATOM 649 N N . GLY A 1 90 ? -9.321 10.782 26.464 1.00 90.38 90 GLY A N 1
ATOM 650 C CA . GLY A 1 90 ? -9.240 12.150 25.955 1.00 90.38 90 GLY A CA 1
ATOM 651 C C . GLY A 1 90 ? -10.583 12.738 25.550 1.00 90.38 90 GLY A C 1
ATOM 652 O O . GLY A 1 90 ? -11.615 12.430 26.130 1.00 90.38 90 GLY A O 1
ATOM 653 N N . SER A 1 91 ? -10.551 13.640 24.568 1.00 90.69 91 SER A N 1
ATOM 654 C CA . SER A 1 91 ? -11.730 14.350 24.049 1.00 90.69 91 SER A CA 1
ATOM 655 C C . SER A 1 91 ? -12.063 14.022 22.590 1.00 90.69 91 SER A C 1
ATOM 657 O O . SER A 1 91 ? -13.025 14.561 22.049 1.00 90.69 91 SER A O 1
ATOM 659 N N . ARG A 1 92 ? -11.265 13.172 21.928 1.00 88.94 92 ARG A N 1
ATOM 660 C CA . ARG A 1 92 ? -11.484 12.760 20.533 1.00 88.94 92 ARG A CA 1
ATOM 661 C C . ARG A 1 92 ? -12.520 11.636 20.463 1.00 88.94 92 ARG A C 1
ATOM 663 O O . ARG A 1 92 ? -12.168 10.475 20.644 1.00 88.94 92 ARG A O 1
ATOM 670 N N . ASP A 1 93 ? -13.767 12.003 20.184 1.00 89.12 93 ASP A N 1
ATOM 671 C CA . ASP A 1 93 ? -14.935 11.111 20.228 1.00 89.12 93 ASP A CA 1
ATOM 672 C C . ASP A 1 93 ? -14.859 9.924 19.252 1.00 89.12 93 ASP A C 1
ATOM 674 O O . ASP A 1 93 ? -15.250 8.819 19.602 1.00 89.12 93 ASP A O 1
ATOM 678 N N . ALA A 1 94 ? -14.256 10.085 18.069 1.00 91.75 94 ALA A N 1
ATOM 679 C CA . ALA A 1 94 ? -14.131 8.975 17.119 1.00 91.75 94 ALA A CA 1
ATOM 680 C C . ALA A 1 94 ? -13.224 7.824 17.620 1.00 91.75 94 ALA A C 1
ATOM 682 O O . ALA A 1 94 ? -13.413 6.687 17.203 1.00 91.75 94 ALA A O 1
ATOM 683 N N . TYR A 1 95 ? -12.293 8.062 18.555 1.00 92.56 95 TYR A N 1
ATOM 684 C CA . TYR A 1 95 ? -11.566 6.963 19.211 1.00 92.56 95 TYR A CA 1
ATOM 685 C C . TYR A 1 95 ? -12.375 6.343 20.355 1.00 92.56 95 TYR A C 1
ATOM 687 O O . TYR A 1 95 ? -12.336 5.132 20.524 1.00 92.56 95 TYR A O 1
ATOM 695 N N . ASN A 1 96 ? -13.150 7.144 21.094 1.00 92.69 96 ASN A N 1
ATOM 696 C CA . ASN A 1 96 ? -14.107 6.632 22.082 1.00 92.69 96 ASN A CA 1
ATOM 697 C C . ASN A 1 96 ? -15.136 5.702 21.426 1.00 92.69 96 ASN A C 1
ATOM 699 O O . ASN A 1 96 ? -15.494 4.667 21.968 1.00 92.69 96 ASN A O 1
ATOM 703 N N . GLN A 1 97 ? -15.592 6.054 20.225 1.00 93.44 97 GLN A N 1
ATOM 704 C CA . GLN A 1 97 ? -16.478 5.211 19.437 1.00 93.44 97 GLN A CA 1
ATOM 705 C C . GLN A 1 97 ? -15.855 3.837 19.155 1.00 93.44 97 GLN A C 1
ATOM 707 O O . GLN A 1 97 ? -16.543 2.834 19.323 1.00 93.44 97 GLN A O 1
ATOM 712 N N . LEU A 1 98 ? -14.576 3.784 18.766 1.00 93.00 98 LEU A N 1
ATOM 713 C CA . LEU A 1 98 ? -13.856 2.527 18.528 1.00 93.00 98 LEU A CA 1
ATOM 714 C C . LEU A 1 98 ? -13.665 1.723 19.824 1.00 93.00 98 LEU A C 1
ATOM 716 O O . LEU A 1 98 ? -13.944 0.529 19.823 1.00 93.00 98 LEU A O 1
ATOM 720 N N . ASP A 1 99 ? -13.294 2.385 20.924 1.00 93.38 99 ASP A N 1
ATOM 721 C CA . ASP A 1 99 ? -13.118 1.791 22.265 1.00 93.38 99 ASP A CA 1
ATOM 722 C C . ASP A 1 99 ? -14.419 1.154 22.795 1.00 93.38 99 ASP A C 1
ATOM 724 O O . ASP A 1 99 ? -14.419 0.103 23.431 1.00 93.38 99 ASP A O 1
ATOM 728 N N . LEU A 1 100 ? -15.567 1.743 22.446 1.00 92.06 100 LEU A N 1
ATOM 729 C CA . LEU A 1 100 ? -16.898 1.211 22.748 1.00 92.06 100 LEU A CA 1
ATOM 730 C C . LEU A 1 100 ? -17.379 0.137 21.746 1.00 92.06 100 LEU A C 1
ATOM 732 O O . LEU A 1 100 ? -18.526 -0.309 21.833 1.00 92.06 100 LEU A O 1
ATOM 736 N N . GLY A 1 101 ? -16.534 -0.281 20.797 1.00 89.19 101 GLY A N 1
ATOM 737 C CA . GLY A 1 101 ? -16.820 -1.321 19.800 1.00 89.19 101 GLY A CA 1
ATOM 738 C C . GLY A 1 101 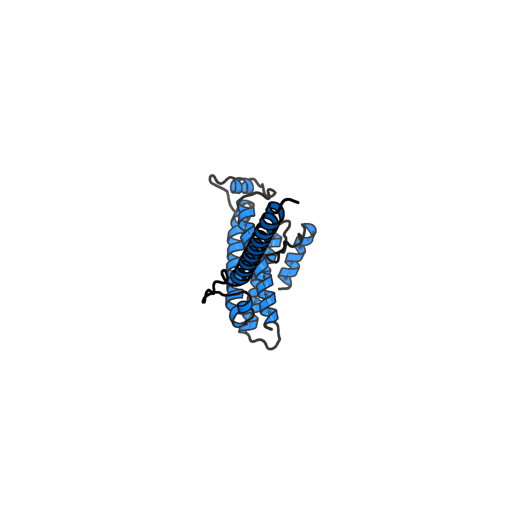? -17.543 -0.835 18.536 1.00 89.19 101 GLY A C 1
ATOM 739 O O . GLY A 1 101 ? -18.076 -1.639 17.768 1.00 89.19 101 GLY A O 1
ATOM 740 N N . GLY A 1 102 ? -17.602 0.474 18.298 1.00 89.62 102 GLY A N 1
ATOM 741 C CA . GLY A 1 102 ? -18.267 1.091 17.151 1.00 89.62 102 GLY A CA 1
ATOM 742 C C . GLY A 1 102 ? -17.447 1.041 15.858 1.00 89.62 102 GLY A C 1
ATOM 743 O O . GLY A 1 102 ? -17.031 2.084 15.366 1.00 89.62 102 GLY A O 1
ATOM 744 N N . VAL A 1 103 ? -17.250 -0.150 15.285 1.00 87.94 103 VAL A N 1
ATOM 745 C CA . VAL A 1 103 ? -16.439 -0.365 14.061 1.00 87.94 103 VAL A CA 1
ATOM 746 C C . VAL A 1 103 ? -17.212 -0.240 12.740 1.00 87.94 103 VAL A C 1
ATOM 748 O O . VAL A 1 103 ? -16.617 -0.220 11.671 1.00 87.94 103 VAL A O 1
ATOM 751 N N . GLY A 1 104 ? -18.542 -0.148 12.792 1.00 87.56 104 GLY A N 1
ATOM 752 C CA . GLY A 1 104 ? -19.401 -0.116 11.599 1.00 87.56 104 GLY A CA 1
ATOM 753 C C . GLY A 1 104 ? -19.681 1.276 11.027 1.00 87.56 104 GLY A C 1
ATOM 754 O O . GLY A 1 104 ? -20.544 1.401 10.161 1.00 87.56 104 GLY A O 1
ATOM 755 N N . ASP A 1 105 ? -19.035 2.326 11.540 1.00 89.00 105 ASP A N 1
ATOM 756 C CA . ASP A 1 105 ? -19.256 3.700 11.088 1.00 89.00 105 ASP A CA 1
ATOM 757 C C . ASP A 1 105 ? -18.253 4.094 9.991 1.00 89.00 105 ASP A C 1
ATOM 759 O O . ASP A 1 105 ? -17.088 4.363 10.298 1.00 89.00 105 ASP A O 1
ATOM 763 N N . PRO A 1 106 ? -18.685 4.196 8.720 1.00 85.12 106 PRO A N 1
ATOM 764 C CA . PRO A 1 106 ? -17.801 4.595 7.628 1.00 85.12 106 PRO A CA 1
ATOM 765 C C . PRO A 1 106 ? -17.351 6.059 7.725 1.00 85.12 106 PRO A C 1
ATOM 767 O O . PRO A 1 106 ? -16.451 6.462 6.999 1.00 85.12 106 PRO A O 1
ATOM 770 N N . SER A 1 107 ? -17.979 6.866 8.586 1.00 88.50 107 SER A N 1
ATOM 771 C CA . SER A 1 107 ? -17.635 8.272 8.814 1.00 88.50 107 SER A CA 1
ATOM 772 C C . SER A 1 107 ? -16.728 8.496 10.025 1.00 88.50 107 SER A C 1
ATOM 774 O O . SER A 1 107 ? -16.455 9.645 10.381 1.00 88.50 107 SER A O 1
ATOM 776 N N . ASN A 1 108 ? -16.229 7.422 10.648 1.00 92.88 108 ASN A N 1
ATOM 777 C CA . ASN A 1 108 ? -15.254 7.539 11.722 1.00 92.88 108 ASN A CA 1
ATOM 778 C C . ASN A 1 108 ? -13.997 8.278 11.223 1.00 92.88 108 ASN A C 1
ATOM 780 O O . ASN A 1 108 ? -13.288 7.787 10.344 1.00 92.88 108 ASN A O 1
ATOM 784 N N . GLU A 1 109 ? -13.709 9.441 11.822 1.00 90.44 109 GLU A N 1
ATOM 785 C CA . GLU A 1 109 ? -12.639 10.362 11.399 1.00 90.44 109 GLU A CA 1
ATOM 786 C C . GLU A 1 109 ? -11.288 9.658 11.210 1.00 90.44 109 GLU A C 1
ATOM 788 O O . GLU A 1 109 ? -10.551 9.978 10.279 1.00 90.44 109 GLU A O 1
ATOM 793 N N . PHE A 1 110 ? -10.939 8.708 12.082 1.00 89.69 110 PHE A N 1
ATOM 794 C CA . PHE A 1 110 ? -9.612 8.092 12.078 1.00 89.69 110 PHE A CA 1
ATOM 795 C C . PHE A 1 110 ? -9.485 6.963 11.069 1.00 89.69 110 PHE A C 1
ATOM 797 O O . PHE A 1 110 ? -8.404 6.778 10.509 1.00 89.69 110 PHE A O 1
ATOM 804 N N . VAL A 1 111 ? -10.562 6.223 10.814 1.00 89.44 111 VAL A N 1
ATOM 805 C CA . VAL A 1 111 ? -10.581 5.190 9.773 1.00 89.44 111 VAL A CA 1
ATOM 806 C C . VAL A 1 111 ? -10.629 5.852 8.392 1.00 89.44 111 VAL A C 1
ATOM 808 O O . VAL A 1 111 ? -9.792 5.537 7.547 1.00 89.44 111 VAL A O 1
ATOM 811 N N . ASP A 1 112 ? -11.510 6.841 8.195 1.00 90.12 112 ASP A N 1
ATOM 812 C CA . ASP A 1 112 ? -11.643 7.592 6.935 1.00 90.12 112 ASP A CA 1
ATOM 813 C C . ASP A 1 112 ? -10.353 8.350 6.578 1.00 90.12 112 ASP A C 1
ATOM 815 O O . ASP A 1 112 ? -9.824 8.225 5.473 1.00 90.12 112 ASP A O 1
ATOM 819 N N . ALA A 1 113 ? -9.749 9.058 7.539 1.00 90.94 113 ALA A N 1
ATOM 820 C CA . ALA A 1 113 ? -8.482 9.745 7.294 1.00 90.94 113 ALA A CA 1
ATOM 821 C C . ALA A 1 113 ? -7.327 8.772 6.997 1.00 90.94 113 ALA A C 1
ATOM 823 O O . ALA A 1 113 ? -6.444 9.085 6.192 1.00 90.94 113 ALA A O 1
ATOM 824 N N . SER A 1 114 ? -7.316 7.596 7.633 1.00 92.12 114 SER A N 1
ATOM 825 C CA . SER A 1 114 ? -6.265 6.591 7.427 1.00 92.12 114 SER A CA 1
ATOM 826 C C . SER A 1 114 ? -6.397 5.871 6.087 1.00 92.12 114 SER A C 1
ATOM 828 O O . SER A 1 114 ? -5.379 5.502 5.493 1.00 92.12 114 SER A O 1
ATOM 830 N N . PHE A 1 115 ? -7.624 5.719 5.576 1.00 91.88 115 PHE A N 1
ATOM 831 C CA . PHE A 1 115 ? -7.906 5.051 4.306 1.00 91.88 115 PHE A CA 1
ATOM 832 C C . PHE A 1 115 ? -7.077 5.619 3.149 1.00 91.88 115 PHE A C 1
ATOM 834 O O . PHE A 1 115 ? -6.544 4.852 2.347 1.00 91.88 115 PHE A O 1
ATOM 841 N N . PHE A 1 116 ? -6.886 6.941 3.081 1.00 92.19 116 PHE A N 1
ATOM 842 C CA . PHE A 1 116 ? -6.107 7.560 2.004 1.00 92.19 116 PHE A CA 1
ATOM 843 C C . PHE A 1 116 ? -4.663 7.048 1.938 1.00 92.19 116 PHE A C 1
ATOM 845 O O . PHE A 1 116 ? -4.148 6.816 0.844 1.00 92.19 116 PHE A O 1
ATOM 852 N N . TYR A 1 117 ? -4.023 6.810 3.086 1.00 95.94 117 TYR A N 1
ATOM 853 C CA . TYR A 1 117 ? -2.665 6.266 3.124 1.00 95.94 117 TYR A CA 1
ATOM 854 C C . TYR A 1 117 ? -2.628 4.795 2.703 1.00 95.94 117 TYR A C 1
ATOM 856 O O . TYR A 1 117 ? -1.722 4.387 1.977 1.00 95.94 117 TYR A O 1
ATOM 864 N N . VAL A 1 118 ? -3.627 4.009 3.113 1.00 96.00 118 VAL A N 1
ATOM 865 C CA . VAL A 1 118 ? -3.762 2.596 2.724 1.00 96.00 118 VAL A CA 1
ATOM 866 C C . VAL A 1 118 ? -3.995 2.470 1.217 1.00 96.00 118 VAL A C 1
ATOM 868 O O . VAL A 1 118 ? -3.300 1.712 0.538 1.00 96.00 118 VAL A O 1
ATOM 871 N N . ALA A 1 119 ? -4.915 3.262 0.665 1.00 94.81 119 ALA A N 1
ATOM 872 C CA . ALA A 1 119 ? -5.209 3.292 -0.764 1.00 94.81 119 ALA A CA 1
ATOM 873 C C . ALA A 1 119 ? -4.010 3.745 -1.605 1.00 94.81 119 ALA A C 1
ATOM 875 O O . ALA A 1 119 ? -3.762 3.176 -2.672 1.00 94.81 119 ALA A O 1
ATOM 876 N N . GLU A 1 120 ? -3.242 4.724 -1.121 1.00 95.50 120 GLU A N 1
ATOM 877 C CA . GLU A 1 120 ? -1.999 5.159 -1.757 1.00 95.50 120 GLU A CA 1
ATOM 878 C C . GLU A 1 120 ? -0.950 4.040 -1.770 1.00 95.50 120 GLU A C 1
ATOM 880 O O . GLU A 1 120 ? -0.393 3.738 -2.827 1.00 95.50 120 GLU A O 1
ATOM 885 N N . ALA A 1 121 ? -0.697 3.402 -0.623 1.00 97.44 121 ALA A N 1
ATOM 886 C CA . ALA A 1 121 ? 0.267 2.310 -0.516 1.00 97.44 121 ALA A CA 1
ATOM 887 C C . ALA A 1 121 ? -0.109 1.133 -1.426 1.00 97.44 121 ALA A C 1
ATOM 889 O O . ALA A 1 121 ? 0.744 0.625 -2.152 1.00 97.44 121 ALA A O 1
ATOM 890 N N . ARG A 1 122 ? -1.395 0.766 -1.473 1.00 96.06 122 ARG A N 1
ATOM 891 C CA . ARG A 1 122 ? -1.904 -0.268 -2.383 1.00 96.06 122 ARG A CA 1
ATOM 892 C C . ARG A 1 122 ? -1.690 0.100 -3.841 1.00 96.06 122 ARG A C 1
ATOM 894 O O . ARG A 1 122 ? -1.237 -0.735 -4.614 1.00 96.06 122 ARG A O 1
ATOM 901 N N . TYR A 1 123 ? -1.992 1.335 -4.241 1.00 95.75 123 TYR A N 1
ATOM 902 C CA . TYR A 1 123 ? -1.715 1.763 -5.612 1.00 95.75 123 TYR A CA 1
ATOM 903 C C . TYR A 1 123 ? -0.220 1.644 -5.940 1.00 95.75 123 TYR A C 1
ATOM 905 O O . TYR A 1 123 ? 0.144 1.142 -7.003 1.00 95.75 123 TYR A O 1
ATOM 913 N N . LEU A 1 124 ? 0.646 2.123 -5.041 1.00 96.38 124 LEU A N 1
ATOM 914 C CA . LEU A 1 124 ? 2.092 2.108 -5.256 1.00 96.38 124 LEU A CA 1
ATOM 915 C C . LEU A 1 124 ? 2.650 0.686 -5.315 1.00 96.38 124 LEU A C 1
ATOM 917 O O . LEU A 1 124 ? 3.609 0.473 -6.047 1.00 96.38 124 LEU A O 1
ATOM 921 N N . ALA A 1 125 ? 2.042 -0.267 -4.605 1.00 97.31 125 ALA A N 1
ATOM 922 C CA . ALA A 1 125 ? 2.408 -1.680 -4.653 1.00 97.31 125 ALA A CA 1
ATOM 923 C C . ALA A 1 125 ? 2.308 -2.226 -6.082 1.00 97.31 125 ALA A C 1
ATOM 925 O O . ALA A 1 125 ? 3.315 -2.625 -6.666 1.00 97.31 125 ALA A O 1
ATOM 926 N N . ASN A 1 126 ? 1.120 -2.133 -6.688 1.00 95.44 126 ASN A N 1
ATOM 927 C CA . ASN A 1 126 ? 0.919 -2.569 -8.070 1.00 95.44 126 ASN A CA 1
ATOM 928 C C . ASN A 1 126 ? 1.773 -1.762 -9.049 1.00 95.44 126 ASN A C 1
ATOM 930 O O . ASN A 1 126 ? 2.452 -2.337 -9.890 1.00 95.44 126 ASN A O 1
ATOM 934 N N . ASN A 1 127 ? 1.807 -0.434 -8.904 1.00 95.00 127 ASN A N 1
ATOM 935 C CA . ASN A 1 127 ? 2.559 0.407 -9.830 1.00 95.00 127 ASN A CA 1
ATOM 936 C C . ASN A 1 127 ? 4.068 0.119 -9.813 1.00 95.00 127 ASN A C 1
ATOM 938 O O . ASN A 1 127 ? 4.700 0.164 -10.865 1.00 95.00 127 ASN A O 1
ATOM 942 N N . ALA A 1 128 ? 4.649 -0.155 -8.643 1.00 96.50 128 ALA A N 1
ATOM 943 C CA . ALA A 1 128 ? 6.056 -0.512 -8.537 1.00 96.50 128 ALA A CA 1
ATOM 944 C C . ALA A 1 128 ? 6.320 -1.881 -9.172 1.00 96.50 128 ALA A C 1
ATOM 946 O O . ALA A 1 128 ? 7.214 -1.976 -10.008 1.00 96.50 128 ALA A O 1
ATOM 947 N N . ILE A 1 129 ? 5.528 -2.905 -8.833 1.00 97.25 129 ILE A N 1
ATOM 948 C CA . ILE A 1 129 ? 5.671 -4.251 -9.409 1.00 97.25 129 ILE A CA 1
ATOM 949 C C . ILE A 1 129 ? 5.565 -4.195 -10.934 1.00 97.25 129 ILE A C 1
ATOM 951 O O . ILE A 1 129 ? 6.489 -4.635 -11.611 1.00 97.25 129 ILE A O 1
ATOM 955 N N . ASP A 1 130 ? 4.506 -3.581 -11.471 1.00 95.88 130 ASP A N 1
ATOM 956 C CA . ASP A 1 130 ? 4.271 -3.495 -12.917 1.00 95.88 130 ASP A CA 1
ATOM 957 C C . ASP A 1 130 ? 5.457 -2.847 -13.645 1.00 95.88 130 ASP A C 1
ATOM 959 O O . ASP A 1 130 ? 5.865 -3.290 -14.718 1.00 95.88 130 ASP A O 1
ATOM 963 N N . ARG A 1 131 ? 6.046 -1.799 -13.054 1.00 96.06 131 ARG A N 1
ATOM 964 C CA . ARG A 1 131 ? 7.211 -1.108 -13.623 1.00 96.06 131 ARG A CA 1
ATOM 965 C C . ARG A 1 131 ? 8.478 -1.952 -13.550 1.00 96.06 131 ARG A C 1
ATOM 967 O O . ARG A 1 131 ? 9.199 -2.018 -14.537 1.00 96.06 131 ARG A O 1
ATOM 974 N N . LEU A 1 132 ? 8.756 -2.583 -12.409 1.00 97.50 132 LEU A N 1
ATOM 975 C CA . LEU A 1 132 ? 9.947 -3.420 -12.239 1.00 97.50 132 LEU A CA 1
ATOM 976 C C . LEU A 1 132 ? 9.896 -4.649 -13.157 1.00 97.50 132 LEU A C 1
ATOM 978 O O . LEU A 1 132 ? 10.892 -4.976 -13.797 1.00 97.50 132 LEU A O 1
ATOM 982 N N . VAL A 1 133 ? 8.722 -5.267 -13.293 1.00 96.88 133 VAL A N 1
ATOM 983 C CA . VAL A 1 133 ? 8.468 -6.333 -14.270 1.00 96.88 133 VAL A CA 1
ATOM 984 C C . VAL A 1 133 ? 8.678 -5.821 -15.696 1.00 96.88 133 VAL A C 1
ATOM 986 O O . VAL A 1 133 ? 9.401 -6.441 -16.469 1.00 96.88 133 VAL A O 1
ATOM 989 N N . ALA A 1 134 ? 8.154 -4.640 -16.041 1.00 96.44 134 ALA A N 1
ATOM 990 C CA . ALA A 1 134 ? 8.373 -4.039 -17.360 1.00 96.44 134 ALA A CA 1
ATOM 991 C C . ALA A 1 134 ? 9.847 -3.692 -17.656 1.00 96.44 134 ALA A C 1
ATOM 993 O O . ALA A 1 134 ? 10.219 -3.572 -18.824 1.00 96.44 134 ALA A O 1
ATOM 994 N N . PHE A 1 135 ? 10.690 -3.537 -16.630 1.00 96.44 135 PHE A N 1
ATOM 995 C CA . PHE A 1 135 ? 12.141 -3.389 -16.786 1.00 96.44 135 PHE A CA 1
ATOM 996 C C . PHE A 1 135 ? 12.874 -4.723 -16.980 1.00 96.44 135 PHE A C 1
ATOM 998 O O . PHE A 1 135 ? 14.064 -4.703 -17.278 1.00 96.44 135 PHE A O 1
ATOM 1005 N N . GLY A 1 136 ? 12.183 -5.859 -16.845 1.00 96.56 136 GLY A N 1
ATOM 1006 C CA . GLY A 1 136 ? 12.753 -7.200 -16.978 1.00 96.56 136 GLY A CA 1
ATOM 1007 C C . GLY A 1 136 ? 13.335 -7.763 -15.682 1.00 96.56 136 GLY A C 1
ATOM 1008 O O . GLY A 1 136 ? 14.108 -8.710 -15.733 1.00 96.56 136 GLY A O 1
ATOM 1009 N N . PHE A 1 137 ? 12.990 -7.217 -14.509 1.00 97.00 137 PHE A N 1
ATOM 1010 C CA . PHE A 1 137 ? 13.626 -7.629 -13.244 1.00 97.00 137 PHE A CA 1
ATOM 1011 C C . PHE A 1 137 ? 13.178 -9.020 -12.756 1.00 97.00 137 PHE A C 1
ATOM 1013 O O . PHE A 1 137 ? 13.778 -9.571 -11.833 1.00 97.00 137 PHE A O 1
ATOM 1020 N N . GLU A 1 138 ? 12.130 -9.594 -13.357 1.00 95.38 138 GLU A N 1
ATOM 1021 C CA . GLU A 1 138 ? 11.700 -10.979 -13.112 1.00 95.38 138 GLU A CA 1
ATOM 1022 C C . GLU A 1 138 ? 12.449 -12.008 -13.974 1.00 95.38 138 GLU A C 1
ATOM 1024 O O . GLU A 1 138 ? 12.368 -13.213 -13.721 1.00 95.38 138 GLU A O 1
ATOM 1029 N N . GLU A 1 139 ? 13.190 -11.547 -14.983 1.00 95.50 139 GLU A N 1
ATOM 1030 C CA . GLU A 1 139 ? 13.840 -12.416 -15.953 1.00 95.50 139 GLU A CA 1
ATOM 1031 C C . GLU A 1 139 ? 15.044 -13.149 -15.349 1.00 95.50 139 GLU A C 1
ATOM 1033 O O . GLU A 1 139 ? 15.696 -12.720 -14.387 1.00 95.50 139 GLU A O 1
ATOM 1038 N N . ALA A 1 140 ? 15.366 -14.305 -15.930 1.00 92.62 140 ALA A N 1
ATOM 1039 C CA . ALA A 1 140 ? 16.427 -15.165 -15.415 1.00 92.62 140 ALA A CA 1
ATOM 1040 C C . ALA A 1 140 ? 17.806 -14.480 -15.430 1.00 92.62 140 ALA A C 1
ATOM 1042 O O . ALA A 1 140 ? 18.632 -14.766 -14.559 1.00 92.62 140 ALA A O 1
ATOM 1043 N N . ASP A 1 141 ? 18.041 -13.580 -16.384 1.00 94.38 141 ASP A N 1
ATOM 1044 C CA . ASP A 1 141 ? 19.290 -12.854 -16.608 1.00 94.38 141 ASP A CA 1
ATOM 1045 C C . ASP A 1 141 ? 19.390 -11.505 -15.880 1.00 94.38 141 ASP A C 1
ATOM 1047 O O . ASP A 1 141 ? 20.472 -10.918 -15.905 1.00 94.38 141 ASP A O 1
ATOM 1051 N N . ALA A 1 142 ? 18.336 -11.057 -15.186 1.00 95.19 142 ALA A N 1
ATOM 1052 C CA . ALA A 1 142 ? 18.403 -9.883 -14.313 1.00 95.19 142 ALA A CA 1
ATOM 1053 C C . ALA A 1 142 ? 19.473 -10.066 -13.226 1.00 95.19 142 ALA A C 1
ATOM 1055 O O . ALA A 1 142 ? 19.692 -11.186 -12.732 1.00 95.19 142 ALA A O 1
ATOM 1056 N N . ASP A 1 143 ? 20.140 -8.979 -12.848 1.00 96.50 143 ASP A N 1
ATOM 1057 C CA . ASP A 1 143 ? 21.170 -9.024 -11.816 1.00 96.50 143 ASP A CA 1
ATOM 1058 C C . ASP A 1 143 ? 20.576 -9.219 -10.404 1.00 96.50 143 ASP A C 1
ATOM 1060 O O . ASP A 1 143 ? 19.362 -9.147 -10.178 1.00 96.50 143 ASP A O 1
ATOM 1064 N N . ASP A 1 144 ? 21.436 -9.548 -9.435 1.00 97.38 144 ASP A N 1
ATOM 1065 C CA . ASP A 1 144 ? 20.996 -9.840 -8.066 1.00 97.38 144 ASP A CA 1
ATOM 1066 C C . ASP A 1 144 ? 20.379 -8.609 -7.373 1.00 97.38 144 ASP A C 1
ATOM 1068 O O . ASP A 1 144 ? 19.473 -8.766 -6.549 1.00 97.38 144 ASP A O 1
ATOM 1072 N N . ASP A 1 145 ? 20.822 -7.392 -7.708 1.00 96.81 145 ASP A N 1
ATOM 1073 C CA . ASP A 1 145 ? 20.308 -6.150 -7.121 1.00 96.81 145 ASP A CA 1
ATOM 1074 C C . ASP A 1 145 ? 18.925 -5.800 -7.703 1.00 96.81 145 ASP A C 1
ATOM 1076 O O . ASP A 1 145 ? 18.019 -5.402 -6.965 1.00 96.81 145 ASP A O 1
ATOM 1080 N N . GLU A 1 146 ? 18.720 -6.005 -9.005 1.00 97.31 146 GLU A N 1
ATOM 1081 C CA . GLU A 1 146 ? 17.437 -5.873 -9.704 1.00 97.31 146 GLU A CA 1
ATOM 1082 C C . GLU A 1 146 ? 16.394 -6.841 -9.132 1.00 97.31 146 GLU A C 1
ATOM 1084 O O . GLU A 1 146 ? 15.292 -6.434 -8.739 1.00 97.31 146 GLU A O 1
ATOM 1089 N N . LYS A 1 147 ? 16.771 -8.115 -8.979 1.00 97.44 147 LYS A N 1
ATOM 1090 C CA . LYS A 1 147 ? 15.926 -9.138 -8.348 1.00 97.44 147 LYS A CA 1
ATOM 1091 C C . LYS A 1 147 ? 15.626 -8.813 -6.890 1.00 97.44 147 LYS A C 1
ATOM 1093 O O . LYS A 1 147 ? 14.496 -9.001 -6.439 1.00 97.44 147 LYS A O 1
ATOM 1098 N N . LEU A 1 148 ? 16.602 -8.293 -6.144 1.00 97.75 148 LEU A N 1
ATOM 1099 C CA . LEU A 1 148 ? 16.400 -7.870 -4.758 1.00 97.75 148 LEU A CA 1
ATOM 1100 C C . LEU A 1 148 ? 15.410 -6.702 -4.657 1.00 97.75 148 LEU A C 1
ATOM 1102 O O . LEU A 1 148 ? 14.581 -6.674 -3.742 1.00 97.75 148 LEU A O 1
ATOM 1106 N N . LEU A 1 149 ? 15.463 -5.747 -5.590 1.00 98.31 149 LEU A N 1
ATOM 1107 C CA . LEU A 1 149 ? 14.492 -4.656 -5.664 1.00 98.31 149 LEU A CA 1
ATOM 1108 C C . LEU A 1 149 ? 13.076 -5.185 -5.917 1.00 98.31 149 LEU A C 1
ATOM 1110 O O . LEU A 1 149 ? 12.150 -4.763 -5.219 1.00 98.31 149 LEU A O 1
ATOM 1114 N N . LEU A 1 150 ? 12.913 -6.132 -6.846 1.00 98.19 150 LEU A N 1
ATOM 1115 C CA . LEU A 1 150 ? 11.617 -6.755 -7.125 1.00 98.19 150 LEU A CA 1
ATOM 1116 C C . LEU A 1 150 ? 11.104 -7.565 -5.927 1.00 98.19 150 LEU A C 1
ATOM 1118 O O . LEU A 1 150 ? 9.969 -7.367 -5.500 1.00 98.19 150 LEU A O 1
ATOM 1122 N N . ALA A 1 151 ? 11.952 -8.384 -5.302 1.00 98.12 151 ALA A N 1
ATOM 1123 C CA . ALA A 1 151 ? 11.596 -9.143 -4.102 1.00 98.12 151 ALA A CA 1
ATOM 1124 C C . ALA A 1 151 ? 11.149 -8.228 -2.949 1.00 98.12 151 ALA A C 1
ATOM 1126 O O . ALA A 1 151 ? 10.190 -8.519 -2.233 1.00 98.12 151 ALA A O 1
ATOM 1127 N N . ARG A 1 152 ? 11.808 -7.076 -2.775 1.00 98.38 152 ARG A N 1
ATOM 1128 C CA . ARG A 1 152 ? 11.394 -6.077 -1.784 1.00 98.38 152 ARG A CA 1
ATOM 1129 C C . ARG A 1 152 ? 10.059 -5.432 -2.154 1.00 98.38 152 ARG A C 1
ATOM 1131 O O . ARG A 1 152 ? 9.255 -5.181 -1.257 1.00 98.38 152 ARG A O 1
ATOM 1138 N N . ALA A 1 153 ? 9.808 -5.170 -3.436 1.00 98.50 153 ALA A N 1
ATOM 1139 C CA . ALA A 1 153 ? 8.514 -4.673 -3.890 1.00 98.50 153 ALA A CA 1
ATOM 1140 C C . ALA A 1 153 ? 7.396 -5.679 -3.589 1.00 98.50 153 ALA A C 1
ATOM 1142 O O . ALA A 1 153 ? 6.382 -5.288 -3.011 1.00 98.50 153 ALA A O 1
ATOM 1143 N N . TYR A 1 154 ? 7.609 -6.964 -3.882 1.00 98.56 154 TYR A N 1
ATOM 1144 C CA . TYR A 1 154 ? 6.674 -8.037 -3.550 1.00 98.56 154 TYR A CA 1
ATOM 1145 C C . TYR A 1 154 ? 6.399 -8.133 -2.054 1.00 98.56 154 TYR A C 1
ATOM 1147 O O . TYR A 1 154 ? 5.241 -8.068 -1.653 1.00 98.56 154 TYR A O 1
ATOM 1155 N N . LEU A 1 155 ? 7.437 -8.147 -1.212 1.00 98.50 155 LEU A N 1
ATOM 1156 C CA . LEU A 1 155 ? 7.271 -8.215 0.241 1.00 98.50 155 LEU A CA 1
ATOM 1157 C C . LEU A 1 155 ? 6.374 -7.091 0.779 1.00 98.50 155 LEU A C 1
ATOM 1159 O O . LEU A 1 155 ? 5.421 -7.345 1.512 1.00 98.50 155 LEU A O 1
ATOM 1163 N N . TYR A 1 156 ? 6.656 -5.835 0.424 1.00 98.56 156 TYR A N 1
ATOM 1164 C CA . TYR A 1 156 ? 5.856 -4.709 0.918 1.00 98.56 156 TYR A CA 1
ATOM 1165 C C . TYR A 1 156 ? 4.464 -4.647 0.275 1.00 98.56 156 TYR A C 1
ATOM 1167 O O . TYR A 1 156 ? 3.519 -4.177 0.910 1.00 98.56 156 TYR A O 1
ATOM 1175 N N . SER A 1 157 ? 4.311 -5.185 -0.936 1.00 98.38 157 SER A N 1
ATOM 1176 C CA . SER A 1 157 ? 3.006 -5.363 -1.577 1.00 98.38 157 SER A CA 1
ATOM 1177 C C . SER A 1 157 ? 2.167 -6.419 -0.856 1.00 98.38 157 SER A C 1
ATOM 1179 O O . SER A 1 157 ? 1.006 -6.168 -0.545 1.00 98.38 157 SER A O 1
ATOM 1181 N N . ALA A 1 158 ? 2.756 -7.555 -0.486 1.00 98.56 158 ALA A N 1
ATOM 1182 C CA . ALA A 1 158 ? 2.098 -8.582 0.315 1.00 98.56 158 ALA A CA 1
ATOM 1183 C C . ALA A 1 158 ? 1.653 -8.036 1.678 1.00 98.56 158 ALA A C 1
ATOM 1185 O O . ALA A 1 158 ? 0.526 -8.286 2.112 1.00 98.56 158 ALA A O 1
ATOM 1186 N N . VAL A 1 159 ? 2.494 -7.218 2.322 1.00 98.38 159 VAL A N 1
ATOM 1187 C CA . VAL A 1 159 ? 2.158 -6.575 3.599 1.00 98.38 159 VAL A CA 1
ATOM 1188 C C . VAL A 1 159 ? 0.940 -5.657 3.465 1.00 98.38 159 VAL A C 1
ATOM 1190 O O . VAL A 1 159 ? 0.027 -5.753 4.286 1.00 98.38 159 VAL A O 1
ATOM 1193 N N . ILE A 1 160 ? 0.880 -4.781 2.453 1.00 98.19 160 ILE A N 1
ATOM 1194 C CA . ILE A 1 160 ? -0.275 -3.880 2.307 1.00 98.19 160 ILE A CA 1
ATOM 1195 C C . ILE A 1 160 ? -1.546 -4.630 1.889 1.00 98.19 160 ILE A C 1
ATOM 1197 O O . ILE A 1 160 ? -2.625 -4.286 2.361 1.00 98.19 160 ILE A O 1
ATOM 1201 N N . TYR A 1 161 ? -1.438 -5.680 1.071 1.00 98.06 161 TYR A N 1
ATOM 1202 C CA . TYR A 1 161 ? -2.582 -6.523 0.704 1.00 98.06 161 TYR A CA 1
ATOM 1203 C C . TYR A 1 161 ? -3.151 -7.264 1.918 1.00 98.06 161 TYR A C 1
ATOM 1205 O O . TYR A 1 161 ? -4.360 -7.235 2.137 1.00 98.06 161 TYR A O 1
ATOM 1213 N N . THR A 1 162 ? -2.278 -7.841 2.747 1.00 97.94 162 THR A N 1
ATOM 1214 C CA . THR A 1 162 ? -2.655 -8.464 4.026 1.00 97.94 162 THR A CA 1
ATOM 1215 C C . THR A 1 162 ? -3.300 -7.441 4.959 1.00 97.94 162 THR A C 1
ATOM 1217 O O . THR A 1 162 ? -4.376 -7.681 5.488 1.00 97.94 162 THR A O 1
ATOM 1220 N N . THR A 1 163 ? -2.702 -6.249 5.082 1.00 96.31 163 THR A N 1
ATOM 1221 C CA . THR A 1 163 ? -3.259 -5.159 5.901 1.00 96.31 163 THR A CA 1
ATOM 1222 C C . THR A 1 163 ? -4.665 -4.778 5.437 1.00 96.31 163 THR A C 1
ATOM 1224 O O . THR A 1 163 ? -5.540 -4.553 6.259 1.00 96.31 163 THR A O 1
ATOM 1227 N N . ILE A 1 164 ? -4.918 -4.707 4.129 1.00 96.31 164 ILE A N 1
ATOM 1228 C CA . ILE A 1 164 ? -6.260 -4.396 3.625 1.00 96.31 164 ILE A CA 1
ATOM 1229 C C . ILE A 1 164 ? -7.248 -5.509 3.977 1.00 96.31 164 ILE A C 1
ATOM 1231 O O . ILE A 1 164 ? -8.353 -5.208 4.416 1.00 96.31 164 ILE A O 1
ATOM 1235 N N . ALA A 1 165 ? -6.844 -6.767 3.806 1.00 95.94 165 ALA A N 1
ATOM 1236 C CA . ALA A 1 165 ? -7.678 -7.923 4.113 1.00 95.94 165 ALA A CA 1
ATOM 1237 C C . ALA A 1 165 ? -8.042 -8.012 5.606 1.00 95.94 165 ALA A C 1
ATOM 1239 O O . ALA A 1 165 ? -9.168 -8.368 5.935 1.00 95.94 165 ALA A O 1
ATOM 1240 N N . ASP A 1 166 ? -7.111 -7.651 6.494 1.00 92.62 166 ASP A N 1
ATOM 1241 C CA . ASP A 1 166 ? -7.317 -7.684 7.946 1.00 92.62 166 ASP A CA 1
ATOM 1242 C C . ASP A 1 166 ? -8.184 -6.523 8.458 1.00 92.62 166 ASP A C 1
ATOM 1244 O O . ASP A 1 166 ? -8.843 -6.650 9.487 1.00 92.62 166 ASP A O 1
ATOM 1248 N N . GLN A 1 167 ? -8.126 -5.364 7.795 1.00 91.06 167 GLN A N 1
ATOM 1249 C CA . GLN A 1 167 ? -8.617 -4.096 8.353 1.00 91.06 167 GLN A CA 1
ATOM 1250 C C . GLN A 1 167 ? -9.906 -3.582 7.706 1.00 91.06 167 GLN A C 1
ATOM 1252 O O . GLN A 1 167 ? -10.532 -2.671 8.248 1.00 91.06 167 GLN A O 1
ATOM 1257 N N . PHE A 1 168 ? -10.296 -4.114 6.545 1.00 91.62 168 PHE A N 1
ATOM 1258 C CA . PHE A 1 168 ? -11.439 -3.621 5.780 1.00 91.62 168 PHE A CA 1
ATOM 1259 C C . PHE A 1 168 ? -12.366 -4.761 5.356 1.00 91.62 168 PHE A C 1
ATOM 1261 O O . PHE A 1 168 ? -11.920 -5.784 4.845 1.00 91.62 168 PHE A O 1
ATOM 1268 N N . ASP A 1 169 ? -13.675 -4.530 5.483 1.00 90.88 169 ASP A N 1
ATOM 1269 C CA . ASP A 1 169 ? -14.705 -5.454 4.992 1.00 90.88 169 ASP A CA 1
ATOM 1270 C C . ASP A 1 169 ? -14.961 -5.303 3.484 1.00 90.88 169 ASP A C 1
ATOM 1272 O O . ASP A 1 169 ? -15.508 -6.199 2.855 1.00 90.88 169 ASP A O 1
ATOM 1276 N N . ASP A 1 170 ? -14.609 -4.168 2.883 1.00 92.62 170 ASP A N 1
ATOM 1277 C CA . ASP A 1 170 ? -14.722 -3.931 1.444 1.00 92.62 170 ASP A CA 1
ATOM 1278 C C . ASP A 1 170 ? -13.675 -2.898 1.010 1.00 92.62 170 ASP A C 1
ATOM 1280 O O . ASP A 1 170 ? -13.330 -1.986 1.766 1.00 92.62 170 ASP A O 1
ATOM 1284 N N . PHE A 1 171 ? -13.152 -3.032 -0.207 1.00 93.25 171 PHE A N 1
ATOM 1285 C CA . PHE A 1 171 ? -12.096 -2.165 -0.716 1.00 93.25 171 PHE A CA 1
ATOM 1286 C C . PHE A 1 171 ? -12.141 -2.056 -2.244 1.00 93.25 171 PHE A C 1
ATOM 1288 O O . PHE A 1 171 ? -12.433 -3.026 -2.939 1.00 93.25 171 PHE A O 1
ATOM 1295 N N . ALA A 1 172 ? -11.814 -0.879 -2.787 1.00 92.00 172 ALA A N 1
ATOM 1296 C CA . ALA A 1 172 ? -11.820 -0.620 -4.228 1.00 92.00 172 ALA A CA 1
ATOM 1297 C C . ALA A 1 172 ? -10.412 -0.359 -4.780 1.00 92.00 172 ALA A C 1
ATOM 1299 O O . ALA A 1 172 ? -9.676 0.519 -4.309 1.00 92.00 172 ALA A O 1
ATOM 1300 N N . PHE A 1 173 ? -10.038 -1.073 -5.843 1.00 91.81 173 PHE A N 1
ATOM 1301 C CA . PHE A 1 173 ? -8.746 -0.881 -6.505 1.00 91.81 173 PHE A CA 1
ATOM 1302 C C . PHE A 1 173 ? -8.837 0.162 -7.625 1.00 91.81 173 PHE A C 1
ATOM 1304 O O . PHE A 1 173 ? -9.053 -0.147 -8.789 1.00 91.81 173 PHE A O 1
ATOM 1311 N N . SER A 1 174 ? -8.642 1.434 -7.274 1.00 87.25 174 SER A N 1
ATOM 1312 C CA . SER A 1 174 ? -8.513 2.544 -8.233 1.00 87.25 174 SER A CA 1
ATOM 1313 C C . SER A 1 174 ? -7.120 2.633 -8.876 1.00 87.25 174 SER A C 1
ATOM 1315 O O . SER A 1 174 ? -6.113 2.313 -8.236 1.00 87.25 174 SER A O 1
ATOM 1317 N N . ASN A 1 175 ? -7.064 3.171 -10.099 1.00 83.94 175 ASN A N 1
ATOM 1318 C CA . ASN A 1 175 ? -5.847 3.575 -10.814 1.00 83.94 175 ASN A CA 1
ATOM 1319 C C . ASN A 1 175 ? -5.511 5.081 -10.642 1.00 83.94 175 ASN A C 1
ATOM 1321 O O . ASN A 1 175 ? -4.947 5.693 -11.547 1.00 83.94 175 ASN A O 1
ATOM 1325 N N . LYS A 1 176 ? -5.909 5.691 -9.513 1.00 81.75 176 LYS A N 1
ATOM 1326 C CA . LYS A 1 176 ? -5.881 7.139 -9.182 1.00 81.75 176 LYS A CA 1
ATOM 1327 C C . LYS A 1 176 ? -6.866 8.028 -9.937 1.00 81.75 176 LYS A C 1
ATOM 1329 O O . LYS A 1 176 ? -7.267 9.052 -9.396 1.00 81.75 176 LYS A O 1
ATOM 1334 N N . THR A 1 177 ? -7.228 7.687 -11.170 1.00 85.44 177 THR A N 1
ATOM 1335 C CA . THR A 1 177 ? -8.049 8.563 -12.031 1.00 85.44 177 THR A CA 1
ATOM 1336 C C . THR A 1 177 ? -9.482 8.079 -12.168 1.00 85.44 177 THR A C 1
ATOM 1338 O O . THR A 1 177 ? -10.406 8.882 -12.273 1.00 85.44 177 THR A O 1
ATOM 1341 N N . ILE A 1 178 ? -9.669 6.764 -12.131 1.00 85.62 178 ILE A N 1
ATOM 1342 C CA . ILE A 1 178 ? -10.951 6.094 -12.259 1.00 85.62 178 ILE A CA 1
ATOM 1343 C C . ILE A 1 178 ? -11.133 5.227 -11.006 1.00 85.62 178 ILE A C 1
ATOM 1345 O O . ILE A 1 178 ? -10.202 4.502 -10.617 1.00 85.62 178 ILE A O 1
ATOM 1349 N N . PRO A 1 179 ? -12.286 5.316 -10.321 1.00 83.44 179 PRO A N 1
ATOM 1350 C CA . PRO A 1 179 ? -12.596 4.394 -9.238 1.00 83.44 179 PRO A CA 1
ATOM 1351 C C . PRO A 1 179 ? -12.699 2.969 -9.796 1.00 83.44 179 PRO A C 1
ATOM 1353 O O . PRO A 1 179 ? -13.297 2.753 -10.848 1.00 83.44 179 PRO A O 1
ATOM 1356 N N . GLY A 1 180 ? -12.080 2.012 -9.107 1.00 87.69 180 GLY A N 1
ATOM 1357 C CA . GLY A 1 180 ? -12.251 0.594 -9.420 1.00 87.69 180 GLY A CA 1
ATOM 1358 C C . GLY A 1 180 ? -13.574 0.062 -8.882 1.00 87.69 180 GLY A C 1
ATOM 1359 O O . GLY A 1 180 ? -14.241 0.732 -8.092 1.00 87.69 180 GLY A O 1
ATOM 1360 N N . GLU A 1 181 ? -13.929 -1.155 -9.284 1.00 91.31 181 GLU A N 1
ATOM 1361 C CA . GLU A 1 181 ? -15.012 -1.886 -8.630 1.00 91.31 181 GLU A CA 1
ATOM 1362 C C . GLU A 1 181 ? -14.610 -2.261 -7.197 1.00 91.31 181 GLU A C 1
ATOM 1364 O O . GLU A 1 181 ? -13.430 -2.474 -6.894 1.00 91.31 181 GLU A O 1
ATOM 1369 N N . ASN A 1 182 ? -15.606 -2.322 -6.316 1.00 91.50 182 ASN A N 1
ATOM 1370 C CA . ASN A 1 182 ? -15.433 -2.842 -4.968 1.00 91.50 182 ASN A CA 1
ATOM 1371 C C . ASN A 1 182 ? -15.185 -4.352 -5.036 1.00 91.50 182 ASN A C 1
ATOM 1373 O O . ASN A 1 182 ? -15.903 -5.068 -5.736 1.00 91.50 182 ASN A O 1
ATOM 1377 N N . ILE A 1 183 ? -14.200 -4.833 -4.282 1.00 94.44 183 ILE A N 1
ATOM 1378 C CA . ILE A 1 183 ? -13.890 -6.261 -4.158 1.00 94.44 183 ILE A CA 1
ATOM 1379 C C . ILE A 1 183 ? -15.089 -7.003 -3.554 1.00 94.44 183 ILE A C 1
ATOM 1381 O O . ILE A 1 183 ? -15.469 -8.078 -4.024 1.00 94.44 183 ILE A O 1
ATOM 1385 N N . GLY A 1 184 ? -15.741 -6.397 -2.566 1.00 94.56 184 GLY A N 1
ATOM 1386 C CA . GLY A 1 184 ? -16.895 -6.930 -1.868 1.00 94.56 184 GLY A CA 1
ATOM 1387 C C . GLY A 1 184 ? -16.506 -7.840 -0.694 1.00 94.56 184 GLY A C 1
ATOM 1388 O O . GLY A 1 184 ? -15.553 -8.618 -0.808 1.00 94.56 184 GLY A O 1
ATOM 1389 N N . PRO A 1 185 ? -17.293 -7.853 0.400 1.00 93.12 185 PRO A N 1
ATOM 1390 C CA . PRO A 1 185 ? -16.949 -8.596 1.618 1.00 93.12 185 PRO A CA 1
ATOM 1391 C C . PRO A 1 185 ? -16.701 -10.090 1.433 1.00 93.12 185 PRO A C 1
ATOM 1393 O O . PRO A 1 185 ? -15.837 -10.671 2.081 1.00 93.12 185 PRO A O 1
ATOM 1396 N N . ALA A 1 186 ? -17.417 -10.727 0.506 1.00 95.50 186 ALA A N 1
ATOM 1397 C CA . ALA A 1 186 ? -17.245 -12.152 0.232 1.00 95.50 186 ALA A CA 1
ATOM 1398 C C . ALA A 1 186 ? -15.905 -12.493 -0.449 1.00 95.50 186 ALA A C 1
ATOM 1400 O O . ALA A 1 186 ? -15.504 -13.655 -0.447 1.00 95.50 186 ALA A O 1
ATOM 1401 N N . ASN A 1 187 ? -15.227 -11.505 -1.040 1.00 96.19 187 ASN A N 1
ATOM 1402 C CA . ASN A 1 187 ? -14.039 -11.712 -1.865 1.00 96.19 187 ASN A CA 1
ATOM 1403 C C . ASN A 1 187 ? -12.752 -11.180 -1.223 1.00 96.19 187 ASN A C 1
ATOM 1405 O O . ASN A 1 187 ? -11.682 -11.422 -1.775 1.00 96.19 187 ASN A O 1
ATOM 1409 N N . MET A 1 188 ? -12.820 -10.514 -0.063 1.00 96.56 188 MET A N 1
ATOM 1410 C CA . MET A 1 188 ? -11.635 -9.947 0.604 1.00 96.56 188 MET A CA 1
ATOM 1411 C C . MET A 1 188 ? -10.552 -10.995 0.900 1.00 96.56 188 MET A C 1
ATOM 1413 O O . MET A 1 188 ? -9.367 -10.682 0.851 1.00 96.56 188 MET A O 1
ATOM 1417 N N . VAL A 1 189 ? -10.934 -12.265 1.087 1.00 95.81 189 VAL A N 1
ATOM 1418 C CA . VAL A 1 189 ? -9.993 -13.386 1.265 1.00 95.81 189 VAL A CA 1
ATOM 1419 C C . VAL A 1 189 ? -8.995 -13.542 0.106 1.00 95.81 189 VAL A C 1
ATOM 1421 O O . VAL A 1 189 ? -7.858 -13.947 0.328 1.00 95.81 189 VAL A O 1
ATOM 1424 N N . GLN A 1 190 ? -9.372 -13.152 -1.116 1.00 96.50 190 GLN A N 1
ATOM 1425 C CA . GLN A 1 190 ? -8.511 -13.240 -2.305 1.00 96.50 190 GLN A CA 1
ATOM 1426 C C . GLN A 1 190 ? -7.293 -12.304 -2.218 1.00 96.50 190 GLN A C 1
ATOM 1428 O O . GLN A 1 190 ? -6.304 -12.477 -2.937 1.00 96.50 190 GLN A O 1
ATOM 1433 N N . LEU A 1 191 ? -7.334 -11.304 -1.332 1.00 97.00 191 LEU A N 1
ATOM 1434 C CA . LEU A 1 191 ? -6.184 -10.445 -1.076 1.00 97.00 191 LEU A CA 1
ATOM 1435 C C . LEU A 1 191 ? -5.059 -11.193 -0.356 1.00 97.00 191 LEU A C 1
ATOM 1437 O O . LEU A 1 191 ? -3.896 -10.914 -0.644 1.00 97.00 191 LEU A O 1
ATOM 1441 N N . TYR A 1 192 ? -5.372 -12.180 0.491 1.00 97.94 192 TYR A N 1
ATOM 1442 C CA . TYR A 1 192 ? -4.350 -13.068 1.054 1.00 97.94 192 TYR A CA 1
ATOM 1443 C C . TYR A 1 192 ? -3.743 -13.969 -0.021 1.00 97.94 192 TYR A C 1
ATOM 1445 O O . TYR A 1 192 ? -2.528 -14.137 -0.042 1.00 97.94 192 TYR A O 1
ATOM 1453 N N . ASP A 1 193 ? -4.551 -14.490 -0.952 1.00 97.75 193 ASP A N 1
ATOM 1454 C CA . ASP A 1 193 ? -4.035 -15.283 -2.078 1.00 97.75 193 ASP A CA 1
ATOM 1455 C C . ASP A 1 193 ? -3.057 -14.457 -2.926 1.00 97.75 193 ASP A C 1
ATOM 1457 O O . ASP A 1 193 ? -1.981 -14.930 -3.290 1.00 97.75 193 ASP A O 1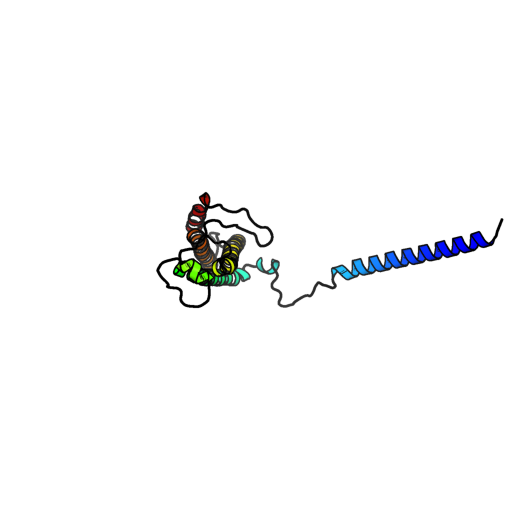
ATOM 1461 N N . SER A 1 194 ? -3.396 -13.189 -3.175 1.00 96.31 194 SER A N 1
ATOM 1462 C CA . SER A 1 194 ? -2.518 -12.246 -3.876 1.00 96.31 194 SER A CA 1
ATOM 1463 C C . SER A 1 194 ? -1.238 -11.964 -3.083 1.00 96.31 194 SER A C 1
ATOM 1465 O O . SER A 1 194 ? -0.156 -11.941 -3.658 1.00 96.31 194 SER A O 1
ATOM 1467 N N . ALA A 1 195 ? -1.343 -11.791 -1.762 1.00 97.44 195 ALA A N 1
ATOM 1468 C CA . ALA A 1 195 ? -0.193 -11.568 -0.892 1.00 97.44 195 ALA A CA 1
ATOM 1469 C C . ALA A 1 195 ? 0.752 -12.779 -0.818 1.00 97.44 195 ALA A C 1
ATOM 1471 O O . ALA A 1 195 ? 1.953 -12.585 -0.690 1.00 97.44 195 ALA A O 1
ATOM 1472 N N . ILE A 1 196 ? 0.230 -14.007 -0.901 1.00 97.69 196 ILE A N 1
ATOM 1473 C CA . ILE A 1 196 ? 1.028 -15.245 -0.932 1.00 97.69 196 ILE A CA 1
ATOM 1474 C C . ILE A 1 196 ? 1.729 -15.430 -2.284 1.00 97.69 196 ILE A C 1
ATOM 1476 O O . ILE A 1 196 ? 2.785 -16.056 -2.345 1.00 97.69 196 ILE A O 1
ATOM 1480 N N . ALA A 1 197 ? 1.115 -14.950 -3.368 1.00 96.06 197 ALA A N 1
ATOM 1481 C CA . ALA A 1 197 ? 1.656 -15.080 -4.717 1.00 96.06 197 ALA A CA 1
ATOM 1482 C C . ALA A 1 197 ? 2.821 -14.118 -5.010 1.00 96.06 197 ALA A C 1
ATOM 1484 O O . ALA A 1 197 ? 3.621 -14.416 -5.897 1.00 96.06 197 ALA A O 1
ATOM 1485 N N . TYR A 1 198 ? 2.888 -12.986 -4.303 1.00 91.69 198 TYR A N 1
ATOM 1486 C CA . TYR A 1 198 ? 4.025 -12.059 -4.311 1.00 91.69 198 TYR A CA 1
ATOM 1487 C C . TYR A 1 198 ? 5.232 -12.656 -3.574 1.00 91.69 198 TYR A C 1
ATOM 1489 O O . TYR A 1 198 ? 6.352 -12.571 -4.123 1.00 91.69 198 TYR A O 1
#